Protein AF-A0A960SAZ7-F1 (afdb_monomer)

Structure (mmCIF, N/CA/C/O backbone):
data_AF-A0A960SAZ7-F1
#
_entry.id   AF-A0A960SAZ7-F1
#
loop_
_atom_site.group_PDB
_atom_site.id
_atom_site.type_symbol
_atom_site.label_atom_id
_atom_site.label_alt_id
_atom_site.label_comp_id
_atom_site.label_asym_id
_atom_site.label_entity_id
_atom_site.label_seq_id
_atom_site.pdbx_PDB_ins_code
_atom_site.Cartn_x
_atom_site.Cartn_y
_atom_site.Cartn_z
_atom_site.occupancy
_atom_site.B_iso_or_equiv
_atom_site.auth_seq_id
_atom_site.auth_comp_id
_atom_site.auth_asym_id
_atom_site.auth_atom_id
_atom_site.pdbx_PDB_model_num
ATOM 1 N N . MET A 1 1 ? -7.557 11.588 12.494 1.00 82.25 1 MET A N 1
ATOM 2 C CA . MET A 1 1 ? -8.452 10.494 12.064 1.00 82.25 1 MET A CA 1
ATOM 3 C C . MET A 1 1 ? -9.903 10.698 12.471 1.00 82.25 1 MET A C 1
ATOM 5 O O . MET A 1 1 ? -10.762 10.558 11.618 1.00 82.25 1 MET A O 1
ATOM 9 N N . GLU A 1 2 ? -10.190 11.034 13.734 1.00 82.12 2 GLU A N 1
ATOM 10 C CA . GLU A 1 2 ? -11.571 11.151 14.251 1.00 82.12 2 GLU A CA 1
ATOM 11 C C . GLU A 1 2 ? -12.471 12.040 13.394 1.00 82.12 2 GLU A C 1
ATOM 13 O O . GLU A 1 2 ? -13.476 11.556 12.896 1.00 82.12 2 GLU A O 1
ATOM 18 N N . ARG A 1 3 ? -12.041 13.273 13.092 1.00 81.31 3 ARG A N 1
ATOM 19 C CA . ARG A 1 3 ? -12.783 14.167 12.184 1.00 81.31 3 ARG A CA 1
ATOM 20 C C . ARG A 1 3 ? -13.065 13.537 10.819 1.00 81.31 3 ARG A C 1
ATOM 22 O O . ARG A 1 3 ? -14.176 13.615 10.330 1.00 81.31 3 ARG A O 1
ATOM 29 N N . PHE A 1 4 ? -12.091 12.844 10.223 1.00 80.50 4 PHE A N 1
ATOM 30 C CA . PHE A 1 4 ? -12.305 12.159 8.943 1.00 80.50 4 PHE A CA 1
ATOM 31 C C . PHE A 1 4 ? -13.361 11.049 9.048 1.00 80.50 4 PHE A C 1
ATOM 33 O O . PHE A 1 4 ? -14.178 10.889 8.143 1.00 80.50 4 PHE A O 1
ATOM 40 N N . ILE A 1 5 ? -13.344 10.286 10.143 1.00 80.25 5 ILE A N 1
ATOM 41 C CA . ILE A 1 5 ? -14.343 9.249 10.398 1.00 80.25 5 ILE A CA 1
ATOM 42 C C . ILE A 1 5 ? -15.714 9.912 10.574 1.00 80.25 5 ILE A C 1
ATOM 44 O O . ILE A 1 5 ? -16.657 9.520 9.893 1.00 80.25 5 ILE A O 1
ATOM 48 N N . ASP A 1 6 ? -15.824 10.933 11.416 1.00 78.38 6 ASP A N 1
ATOM 49 C CA . ASP A 1 6 ? -17.109 11.510 11.812 1.00 78.38 6 ASP A CA 1
ATOM 50 C C . ASP A 1 6 ? -17.736 12.427 10.739 1.00 78.38 6 ASP A C 1
ATOM 52 O O . ASP A 1 6 ? -18.953 12.392 10.555 1.00 78.38 6 ASP A O 1
ATOM 56 N N . ASP A 1 7 ? -16.938 13.165 9.959 1.00 73.50 7 ASP A N 1
ATOM 57 C CA . ASP A 1 7 ? -17.428 14.164 8.992 1.00 73.50 7 ASP A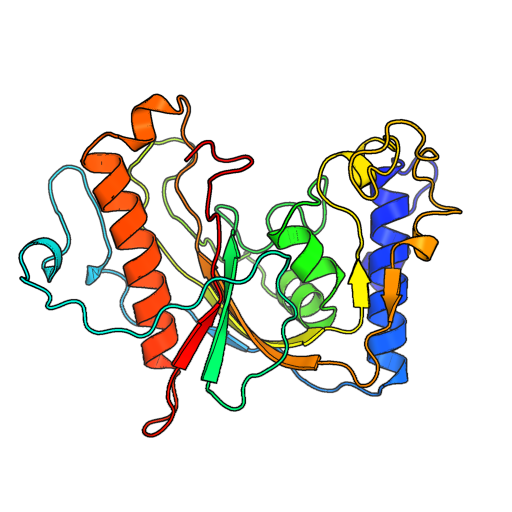 CA 1
ATOM 58 C C . ASP A 1 7 ? -17.929 13.551 7.669 1.00 73.50 7 ASP A C 1
ATOM 60 O O . ASP A 1 7 ? -18.700 14.175 6.938 1.00 73.50 7 ASP A O 1
ATOM 64 N N . LYS A 1 8 ? -17.506 12.328 7.318 1.00 65.56 8 LYS A N 1
ATOM 65 C CA . LYS A 1 8 ? -17.761 11.746 5.983 1.00 65.56 8 LYS A CA 1
ATOM 66 C C . LYS A 1 8 ? -19.150 11.120 5.793 1.00 65.56 8 LYS A C 1
ATOM 68 O O . LYS A 1 8 ? -19.486 10.765 4.666 1.00 65.56 8 LYS A O 1
ATOM 73 N N . LEU A 1 9 ? -19.983 10.988 6.829 1.00 66.44 9 LEU A N 1
ATOM 74 C CA . LEU A 1 9 ? -21.322 10.388 6.696 1.00 66.44 9 LEU A CA 1
ATOM 75 C C . LEU A 1 9 ? -22.449 11.428 6.752 1.00 66.44 9 LEU A C 1
ATOM 77 O O . LEU A 1 9 ? -23.153 11.560 7.752 1.00 66.44 9 LEU A O 1
ATOM 81 N N . GLY A 1 10 ? -22.663 12.129 5.639 1.00 67.00 10 GLY A N 1
ATOM 82 C CA . GLY A 1 10 ? -23.845 12.972 5.436 1.00 67.00 10 GLY A CA 1
ATOM 83 C C . GLY A 1 10 ? -25.108 12.182 5.057 1.00 67.00 10 GLY A C 1
ATOM 84 O O . GLY A 1 10 ? -25.055 11.006 4.679 1.00 67.00 10 GLY A O 1
ATOM 85 N N . LYS A 1 11 ? -26.273 12.851 5.094 1.00 70.38 11 LYS A N 1
ATOM 86 C CA . LYS A 1 11 ? -27.499 12.342 4.450 1.00 70.38 11 LYS A CA 1
ATOM 87 C C . LYS A 1 11 ? -27.204 12.135 2.956 1.00 70.38 11 LYS A C 1
ATOM 89 O O . LYS A 1 11 ? -26.899 13.099 2.265 1.00 70.38 11 LYS A O 1
ATOM 94 N N . GLY A 1 12 ? -27.289 10.893 2.477 1.00 79.50 12 GLY A N 1
ATOM 95 C CA . GLY A 1 12 ? -27.006 10.540 1.079 1.00 79.50 12 GLY A CA 1
ATOM 96 C C . GLY A 1 12 ? -25.628 9.923 0.812 1.00 79.50 12 GLY A C 1
ATOM 97 O O . GLY A 1 12 ? -25.311 9.691 -0.3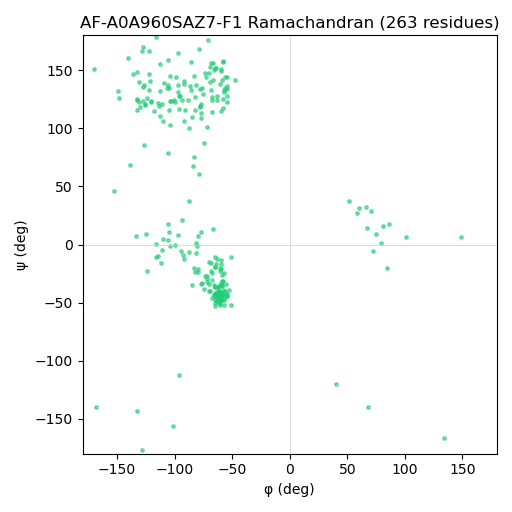52 1.00 79.50 12 GLY A O 1
ATOM 98 N N . ALA A 1 13 ? -24.832 9.622 1.848 1.00 84.12 13 ALA A N 1
ATOM 99 C CA . ALA A 1 13 ? -23.569 8.898 1.675 1.00 84.12 13 ALA A CA 1
ATOM 100 C C . ALA A 1 13 ? -23.789 7.575 0.921 1.00 84.12 13 ALA A C 1
ATOM 102 O O . ALA A 1 13 ? -24.702 6.806 1.254 1.00 84.12 13 ALA A O 1
ATOM 103 N N . LYS A 1 14 ? -22.943 7.297 -0.075 1.00 87.38 14 LYS A N 1
ATOM 104 C CA . LYS A 1 14 ? -22.998 6.067 -0.873 1.00 87.38 14 LYS A CA 1
ATOM 105 C C . LYS A 1 14 ? -22.715 4.858 0.026 1.00 87.38 14 LYS A C 1
ATOM 107 O O . LYS A 1 14 ? -21.985 4.952 1.010 1.00 87.38 14 LYS A O 1
ATOM 112 N N . LEU A 1 15 ? -23.250 3.688 -0.328 1.00 84.69 15 LEU A N 1
ATOM 113 C CA . LEU A 1 15 ? -23.089 2.463 0.472 1.00 84.69 15 LEU A CA 1
ATOM 114 C C . LEU A 1 15 ? -21.618 2.135 0.791 1.00 84.69 15 LEU A C 1
ATOM 116 O O . LEU A 1 15 ? -21.293 1.735 1.907 1.00 84.69 15 LEU A O 1
ATOM 120 N N . TRP A 1 16 ? -20.711 2.339 -0.164 1.00 83.94 16 TRP A N 1
ATOM 121 C CA . TRP A 1 16 ? -19.289 2.084 0.049 1.00 83.94 16 TRP A CA 1
ATOM 122 C C . TRP A 1 16 ? -18.649 3.019 1.080 1.00 83.94 16 TRP A C 1
ATOM 124 O O . TRP A 1 16 ? -17.791 2.575 1.841 1.00 83.94 16 TRP A O 1
ATOM 134 N N . GLU A 1 17 ? -19.081 4.283 1.149 1.00 87.38 17 GLU A N 1
ATOM 135 C CA . GLU A 1 17 ? -18.611 5.252 2.150 1.00 87.38 17 GLU A CA 1
ATOM 136 C C . GLU A 1 17 ? -19.026 4.784 3.538 1.00 87.38 17 GLU A C 1
ATOM 138 O O . GLU A 1 17 ? -18.217 4.753 4.465 1.00 87.38 17 GLU A O 1
ATOM 143 N N . GLN A 1 18 ? -20.277 4.334 3.654 1.00 89.19 18 GLN A N 1
ATOM 144 C CA . GLN A 1 18 ? -20.828 3.785 4.887 1.00 89.19 18 GLN A CA 1
ATOM 145 C C . GLN A 1 18 ? -20.062 2.537 5.337 1.00 89.19 18 GLN A C 1
ATOM 147 O O . GLN A 1 18 ? -19.676 2.442 6.502 1.00 89.19 18 GLN A O 1
ATOM 152 N N . ASN A 1 19 ? -19.790 1.608 4.418 1.00 89.50 19 ASN A N 1
ATOM 153 C CA . ASN A 1 19 ? -19.043 0.388 4.712 1.00 89.50 19 ASN A CA 1
ATOM 154 C C . ASN A 1 19 ? -17.602 0.694 5.143 1.00 89.50 19 ASN A C 1
ATOM 156 O O . ASN A 1 19 ? -17.158 0.211 6.186 1.00 89.50 19 ASN A O 1
ATOM 160 N N . LYS A 1 20 ? -16.879 1.540 4.396 1.00 90.00 20 LYS A N 1
ATOM 161 C CA . LYS A 1 20 ? -15.510 1.946 4.752 1.00 90.00 20 LYS A CA 1
ATOM 162 C C . LYS A 1 20 ? -15.472 2.664 6.094 1.00 90.00 20 LYS A C 1
ATOM 164 O O . LYS A 1 20 ? -14.588 2.375 6.895 1.00 90.00 20 LYS A O 1
ATOM 169 N N . HIS A 1 21 ? -16.443 3.532 6.375 1.00 91.06 21 HIS A N 1
ATOM 170 C CA . HIS A 1 21 ? -16.551 4.192 7.672 1.00 91.06 21 HIS A CA 1
ATOM 171 C C . HIS A 1 21 ? -16.651 3.178 8.819 1.00 91.06 21 HIS A C 1
ATOM 173 O O . HIS A 1 21 ? -15.930 3.315 9.804 1.00 91.06 21 HIS A O 1
ATOM 179 N N . VAL A 1 22 ? -17.487 2.137 8.699 1.00 92.19 22 VAL A N 1
ATOM 180 C CA . VAL A 1 22 ? -17.595 1.090 9.734 1.00 92.19 22 VAL A CA 1
ATOM 181 C C . VAL A 1 22 ? -16.246 0.400 9.966 1.00 92.19 22 VAL A C 1
ATOM 183 O O . VAL A 1 22 ? -15.847 0.207 11.116 1.00 92.19 22 VAL A O 1
ATOM 186 N N . ILE A 1 23 ? -15.520 0.080 8.891 1.00 93.88 23 ILE A N 1
ATOM 187 C CA . ILE A 1 23 ? -14.208 -0.581 8.957 1.00 93.88 23 ILE A CA 1
ATOM 188 C C . ILE A 1 23 ? -13.174 0.331 9.634 1.00 93.88 23 ILE A C 1
ATOM 190 O O . ILE A 1 23 ? -12.574 -0.069 10.633 1.00 93.88 23 ILE A O 1
ATOM 194 N N . PHE A 1 24 ? -13.018 1.572 9.157 1.00 94.56 24 PHE A N 1
ATOM 195 C CA . PHE A 1 24 ? -12.094 2.554 9.739 1.00 94.56 24 PHE A CA 1
ATOM 196 C C . PHE A 1 24 ? -12.408 2.834 11.209 1.00 94.56 24 PHE A C 1
ATOM 198 O O . PHE A 1 24 ? -11.501 2.864 12.040 1.00 94.56 24 PHE A O 1
ATOM 205 N N . LYS A 1 25 ? -13.690 2.998 11.554 1.00 94.81 25 LYS A N 1
ATOM 206 C CA . LYS A 1 25 ? -14.129 3.250 12.929 1.00 94.81 25 LYS A CA 1
ATOM 207 C C . LYS A 1 25 ? -13.787 2.086 13.851 1.00 94.81 25 LYS A C 1
ATOM 209 O O . LYS A 1 25 ? -13.268 2.317 14.941 1.00 94.81 25 LYS A O 1
ATOM 214 N N . LYS A 1 26 ? -14.020 0.841 13.418 1.00 95.75 26 LYS A N 1
ATOM 215 C CA . LYS A 1 26 ? -13.651 -0.347 14.202 1.00 95.75 26 LYS A CA 1
ATOM 216 C C . LYS A 1 26 ? -12.135 -0.438 14.394 1.00 95.75 26 LYS A C 1
ATOM 218 O O . LYS A 1 26 ? -11.686 -0.578 15.530 1.00 95.75 26 LYS A O 1
ATOM 223 N N . ALA A 1 27 ? -11.356 -0.277 13.322 1.00 96.38 27 ALA A N 1
ATOM 224 C CA . ALA A 1 27 ? -9.894 -0.294 13.380 1.00 96.38 27 ALA A CA 1
ATOM 225 C C . ALA A 1 27 ? -9.340 0.768 14.343 1.00 96.38 27 ALA A C 1
ATOM 227 O O . ALA A 1 27 ? -8.496 0.467 15.191 1.00 96.38 27 ALA A O 1
ATOM 228 N N . TYR A 1 28 ? -9.839 2.003 14.235 1.00 95.94 28 TYR A N 1
ATOM 229 C CA . TYR A 1 28 ? -9.396 3.138 15.039 1.00 95.94 28 TYR A CA 1
ATOM 230 C C . TYR A 1 28 ? -9.793 3.013 16.515 1.00 95.94 28 TYR A C 1
ATOM 232 O O . TYR A 1 28 ? -8.990 3.296 17.402 1.00 95.94 28 TYR A O 1
ATOM 240 N N . ASN A 1 29 ? -11.004 2.529 16.804 1.00 95.69 29 ASN A N 1
ATOM 241 C CA . ASN A 1 29 ? -11.426 2.272 18.181 1.00 95.69 29 ASN A CA 1
ATOM 242 C C . ASN A 1 29 ? -10.531 1.232 18.863 1.00 95.69 29 ASN A C 1
ATOM 244 O O . ASN A 1 29 ? -10.162 1.425 20.019 1.00 95.69 29 ASN A O 1
ATOM 248 N N . LEU A 1 30 ? -10.136 0.173 18.149 1.00 96.44 30 LEU A N 1
ATOM 249 C CA . LEU A 1 30 ? -9.190 -0.817 18.667 1.00 96.44 30 LEU A CA 1
ATOM 250 C C . LEU A 1 30 ? -7.802 -0.216 18.882 1.00 96.44 30 LEU A C 1
ATOM 252 O O . LEU A 1 30 ? -7.213 -0.415 19.940 1.00 96.44 30 LEU A O 1
ATOM 256 N N . TYR A 1 31 ? -7.315 0.593 17.941 1.00 95.69 31 TYR A N 1
ATOM 257 C CA . TYR A 1 31 ? -6.045 1.308 18.092 1.00 95.69 31 TYR A CA 1
ATOM 258 C C . TYR A 1 31 ? -6.006 2.144 19.383 1.00 95.69 31 TYR A C 1
ATOM 260 O O . TYR A 1 31 ? -5.044 2.064 20.149 1.00 95.69 31 TYR A O 1
ATOM 268 N N . LYS A 1 32 ? -7.092 2.874 19.680 1.00 95.25 32 LYS A N 1
ATOM 269 C CA . LYS A 1 32 ? -7.242 3.628 20.936 1.00 95.25 32 LYS A CA 1
ATOM 270 C C . LYS A 1 32 ? -7.366 2.721 22.161 1.00 95.25 32 LYS A C 1
ATOM 272 O O . LYS A 1 32 ? -6.688 2.966 23.154 1.00 95.25 32 LYS A O 1
ATOM 277 N N . LYS A 1 33 ? -8.198 1.673 22.094 1.00 96.12 33 LYS A N 1
ATOM 278 C CA . LYS A 1 33 ? -8.411 0.702 23.186 1.00 96.12 33 LYS A CA 1
ATOM 279 C C . LYS A 1 33 ? -7.096 0.062 23.636 1.00 96.12 33 LYS A C 1
ATOM 281 O O . LYS A 1 33 ? -6.871 -0.071 24.832 1.00 96.12 33 LYS A O 1
ATOM 286 N N . HIS A 1 34 ? -6.227 -0.297 22.693 1.00 95.31 34 HIS A N 1
ATOM 287 C CA . HIS A 1 34 ? -4.921 -0.895 22.980 1.00 95.31 34 HIS A CA 1
ATOM 288 C C . HIS A 1 34 ? -3.840 0.131 23.357 1.00 95.31 34 HIS A C 1
ATOM 290 O O . HIS A 1 34 ? -2.697 -0.252 23.595 1.00 95.31 34 HIS A O 1
ATOM 296 N N . GLY A 1 35 ? -4.167 1.428 23.415 1.00 93.94 35 GLY A N 1
ATOM 297 C CA . GLY A 1 35 ? -3.216 2.476 23.781 1.00 93.94 35 GLY A CA 1
ATOM 298 C C . GLY A 1 35 ? -2.016 2.553 22.837 1.00 93.94 35 GLY A C 1
ATOM 299 O O . GLY A 1 35 ? -0.915 2.873 23.283 1.00 93.94 35 GLY A O 1
ATOM 300 N N . CYS A 1 36 ? -2.200 2.227 21.553 1.00 91.56 36 CYS A N 1
ATOM 301 C CA . CYS A 1 36 ? -1.123 2.244 20.572 1.00 91.56 36 CYS A CA 1
ATOM 302 C C . CYS A 1 36 ? -0.573 3.672 20.403 1.00 91.56 36 CYS A C 1
ATOM 304 O O . CYS A 1 36 ? -1.322 4.617 20.158 1.00 91.56 36 CYS A O 1
ATOM 306 N N . LYS A 1 37 ? 0.751 3.831 20.535 1.00 87.88 37 LYS A N 1
ATOM 307 C CA . LYS A 1 37 ? 1.450 5.132 20.439 1.00 87.88 37 LYS A CA 1
ATOM 308 C C . LYS A 1 37 ? 2.431 5.218 19.268 1.00 87.88 37 LYS A C 1
ATOM 310 O O . LYS A 1 37 ? 3.104 6.236 19.119 1.00 87.88 37 LYS A O 1
ATOM 315 N N . ALA A 1 38 ? 2.546 4.154 18.472 1.00 90.25 38 ALA A N 1
ATOM 316 C CA . ALA A 1 38 ? 3.500 4.091 17.374 1.00 90.25 38 ALA A CA 1
ATOM 317 C C . ALA A 1 38 ? 3.174 5.158 16.322 1.00 90.25 38 ALA A C 1
ATOM 319 O O . ALA A 1 38 ? 2.060 5.216 15.795 1.00 90.25 38 ALA A O 1
ATOM 320 N N . LYS A 1 39 ? 4.159 6.001 16.015 1.00 94.06 39 LYS A N 1
ATOM 321 C CA . LYS A 1 39 ? 4.070 6.960 14.916 1.00 94.06 39 LYS A CA 1
ATOM 322 C C . LYS A 1 39 ? 4.634 6.317 13.664 1.00 94.06 39 LYS A C 1
ATOM 324 O O . LYS A 1 39 ? 5.669 5.662 13.736 1.00 94.06 39 LYS A O 1
ATOM 329 N N . VAL A 1 40 ? 3.961 6.543 12.542 1.00 97.31 40 VAL A N 1
ATOM 330 C CA . VAL A 1 40 ? 4.523 6.189 11.245 1.00 97.31 40 VAL A CA 1
ATOM 331 C C . VAL A 1 40 ? 5.577 7.221 10.866 1.00 97.31 40 VAL A C 1
ATOM 333 O O . VAL A 1 40 ? 5.349 8.424 11.013 1.00 97.31 40 VAL A O 1
ATOM 336 N N . VAL A 1 41 ? 6.723 6.743 10.392 1.00 97.44 41 VAL A N 1
ATOM 337 C CA . VAL A 1 41 ? 7.762 7.572 9.777 1.00 97.44 41 VAL A CA 1
ATOM 338 C C . VAL A 1 41 ? 7.841 7.207 8.303 1.00 97.44 41 VAL A C 1
ATOM 340 O O . VAL A 1 41 ? 7.825 6.033 7.945 1.00 97.44 41 VAL A O 1
ATOM 343 N N . GLY A 1 42 ? 7.842 8.225 7.448 1.00 97.56 42 GLY A N 1
ATOM 344 C CA . GLY A 1 42 ? 7.864 8.063 6.003 1.00 97.56 42 GLY A CA 1
ATOM 345 C C . GLY A 1 42 ? 9.227 8.392 5.411 1.00 97.56 42 GLY A C 1
ATOM 346 O O . GLY A 1 42 ? 9.825 9.406 5.772 1.00 97.56 42 GLY A O 1
ATOM 347 N N . HIS A 1 43 ? 9.680 7.575 4.465 1.00 97.69 43 HIS A N 1
ATOM 348 C CA . HIS A 1 43 ? 10.978 7.700 3.812 1.00 97.69 43 HIS A CA 1
ATOM 349 C C . HIS A 1 43 ? 10.851 7.587 2.294 1.00 97.69 43 HIS A C 1
ATOM 351 O O . HIS A 1 43 ? 9.993 6.877 1.769 1.00 97.69 43 HIS A O 1
ATOM 357 N N . GLN A 1 44 ? 11.737 8.286 1.592 1.00 96.19 44 GLN A N 1
ATOM 358 C CA . GLN A 1 44 ? 11.919 8.223 0.144 1.00 96.19 44 GLN A CA 1
ATOM 359 C C . GLN A 1 44 ? 13.396 7.983 -0.152 1.00 96.19 44 GLN A C 1
ATOM 361 O O . GLN A 1 44 ? 14.241 8.140 0.728 1.00 96.19 44 GLN A O 1
ATOM 366 N N . LEU A 1 45 ? 13.708 7.628 -1.398 1.00 93.00 45 LEU A N 1
ATOM 367 C CA . LEU A 1 45 ? 15.094 7.503 -1.839 1.00 93.00 45 LEU A CA 1
ATOM 368 C C . LEU A 1 45 ? 15.855 8.813 -1.613 1.00 93.00 45 LEU A C 1
ATOM 370 O O . LEU A 1 45 ? 15.397 9.883 -2.012 1.00 93.00 45 LEU A O 1
ATOM 374 N N . THR A 1 46 ? 17.046 8.703 -1.030 1.00 90.44 46 THR A N 1
ATOM 375 C CA . THR A 1 46 ? 17.980 9.827 -0.865 1.00 90.44 46 THR A CA 1
ATOM 376 C C . THR A 1 46 ? 18.485 10.369 -2.203 1.00 90.44 46 THR A C 1
ATOM 378 O O . THR A 1 46 ? 18.617 11.580 -2.364 1.00 90.44 46 THR A O 1
ATOM 381 N N . ASP A 1 47 ? 18.711 9.486 -3.179 1.00 90.06 47 ASP A N 1
ATOM 382 C CA . ASP A 1 47 ? 18.999 9.833 -4.570 1.00 90.06 47 ASP A CA 1
ATOM 383 C C . ASP A 1 47 ? 18.144 8.983 -5.516 1.00 90.06 47 ASP A C 1
ATOM 385 O O . ASP A 1 47 ? 18.269 7.758 -5.571 1.00 90.06 47 ASP A O 1
ATOM 389 N N . SER A 1 48 ? 17.259 9.638 -6.264 1.00 89.06 48 SER A N 1
ATOM 390 C CA . SER A 1 48 ? 16.379 8.995 -7.242 1.00 89.06 48 SER A CA 1
ATOM 391 C C . SER A 1 48 ? 16.973 8.949 -8.653 1.00 89.06 48 SER A C 1
ATOM 393 O O . SER A 1 48 ? 16.472 8.202 -9.495 1.00 89.06 48 SER A O 1
ATOM 395 N N . LYS A 1 49 ? 18.057 9.692 -8.928 1.00 89.62 49 LYS A N 1
ATOM 396 C CA . LYS A 1 49 ? 18.669 9.779 -10.265 1.00 89.62 49 LYS A CA 1
ATOM 397 C C . LYS A 1 49 ? 19.073 8.420 -10.848 1.00 89.62 49 LYS A C 1
ATOM 399 O O . LYS A 1 49 ? 18.820 8.221 -12.036 1.00 89.62 49 LYS A O 1
ATOM 404 N N . PRO A 1 50 ? 19.630 7.465 -10.073 1.00 91.19 50 PRO A N 1
ATOM 405 C CA . PRO A 1 50 ? 20.015 6.158 -10.606 1.00 91.19 50 PRO A CA 1
ATOM 406 C C . PRO A 1 50 ? 18.842 5.318 -11.120 1.00 91.19 50 PRO A C 1
ATOM 408 O O . PRO A 1 50 ? 19.063 4.358 -11.850 1.00 91.19 50 PRO A O 1
ATOM 411 N N . TYR A 1 51 ? 17.608 5.660 -10.743 1.00 90.50 51 TYR A N 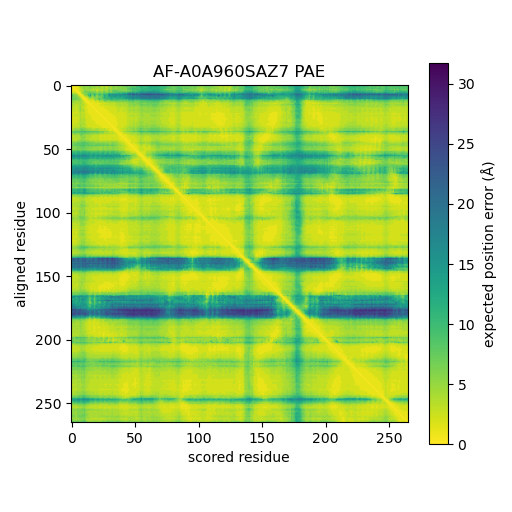1
ATOM 412 C CA . TYR A 1 51 ? 16.396 4.906 -11.074 1.00 90.50 51 TYR A CA 1
ATOM 413 C C . TYR A 1 51 ? 15.550 5.599 -12.147 1.00 90.50 51 TYR A C 1
ATOM 415 O O . TYR A 1 51 ? 14.460 5.129 -12.477 1.00 90.50 51 TYR A O 1
ATOM 423 N N . LEU A 1 52 ? 16.023 6.716 -12.705 1.00 86.44 52 LEU A N 1
ATOM 424 C CA . LEU A 1 52 ? 15.336 7.379 -13.805 1.00 86.44 52 LEU A CA 1
ATOM 425 C C . LEU A 1 52 ? 15.398 6.496 -15.053 1.00 86.44 52 LEU A C 1
ATOM 427 O O . LEU A 1 52 ? 16.474 6.115 -15.515 1.00 86.44 52 LEU A O 1
ATOM 431 N N . LEU A 1 53 ? 14.225 6.189 -15.599 1.00 81.88 53 LEU A N 1
ATOM 432 C CA . LEU A 1 53 ? 14.074 5.476 -16.861 1.00 81.88 53 LEU A CA 1
ATOM 433 C C . LEU A 1 53 ? 13.518 6.454 -17.892 1.00 81.88 53 LEU A C 1
ATOM 435 O O . LEU A 1 53 ? 12.445 7.025 -17.693 1.00 81.88 53 LEU A O 1
ATOM 439 N N . THR A 1 54 ? 14.254 6.661 -18.980 1.00 76.88 54 THR A N 1
ATOM 440 C CA . THR A 1 54 ? 13.836 7.519 -20.095 1.00 76.88 54 THR A CA 1
ATOM 441 C C . THR A 1 54 ? 13.933 6.750 -21.410 1.00 76.88 54 THR A C 1
ATOM 443 O O . THR A 1 54 ? 14.514 5.667 -21.470 1.00 76.88 54 THR A O 1
ATOM 446 N N . ALA A 1 55 ? 13.396 7.321 -22.492 1.00 71.44 55 ALA A N 1
ATOM 447 C CA . ALA A 1 55 ? 13.477 6.716 -23.823 1.00 71.44 55 ALA A CA 1
ATOM 448 C C . ALA A 1 55 ? 14.925 6.486 -24.303 1.00 71.44 55 ALA A C 1
ATOM 450 O O . ALA A 1 55 ? 15.170 5.607 -25.124 1.00 71.44 55 ALA A O 1
ATOM 451 N N . THR A 1 56 ? 15.886 7.269 -23.803 1.00 72.62 56 THR A N 1
ATOM 452 C CA . THR A 1 56 ? 17.289 7.241 -24.243 1.00 72.62 56 THR A CA 1
ATOM 453 C C . THR A 1 56 ? 18.258 6.760 -23.167 1.00 72.62 56 THR A C 1
ATOM 455 O O . THR A 1 56 ? 19.422 6.511 -23.471 1.00 72.62 56 THR A O 1
ATOM 458 N N . GLN A 1 57 ? 17.803 6.605 -21.921 1.00 75.00 57 GLN A N 1
ATOM 459 C CA . GLN A 1 57 ? 18.648 6.248 -20.789 1.00 75.00 57 GLN A CA 1
ATOM 460 C C . GLN A 1 57 ? 18.016 5.121 -19.972 1.00 75.00 57 GLN A C 1
ATOM 462 O O . GLN A 1 57 ? 16.894 5.228 -19.477 1.00 75.00 57 GLN A O 1
ATOM 467 N N . SER A 1 58 ? 18.776 4.039 -19.807 1.00 80.25 58 SER A N 1
ATOM 468 C CA . SER A 1 58 ? 18.492 2.986 -18.832 1.00 80.25 58 SER A CA 1
ATOM 469 C C . SER A 1 58 ? 19.447 3.120 -17.638 1.00 80.25 58 SER A C 1
ATOM 471 O O . SER A 1 58 ? 20.610 3.475 -17.843 1.00 80.25 58 SER A O 1
ATOM 473 N N . PRO A 1 59 ? 18.993 2.814 -16.412 1.00 84.44 59 PRO A N 1
ATOM 474 C CA . PRO A 1 59 ? 19.858 2.656 -15.250 1.00 84.44 59 PRO A CA 1
ATOM 475 C C . PRO A 1 59 ? 21.085 1.772 -15.507 1.00 84.44 59 PRO A C 1
ATOM 477 O O . PRO A 1 59 ? 20.990 0.750 -16.189 1.00 84.44 59 PRO A O 1
ATOM 480 N N . ALA A 1 60 ? 22.232 2.150 -14.933 1.00 86.44 60 ALA A N 1
ATOM 481 C CA . ALA A 1 60 ? 23.509 1.467 -15.165 1.00 86.44 60 ALA A CA 1
ATOM 482 C C . ALA A 1 60 ? 23.469 -0.021 -14.777 1.00 86.44 60 ALA A C 1
ATOM 484 O O . ALA A 1 60 ? 24.012 -0.859 -15.497 1.00 86.44 60 ALA A O 1
ATOM 485 N N . TYR A 1 61 ? 22.738 -0.356 -13.710 1.00 85.69 61 TYR A N 1
ATOM 486 C CA . TYR A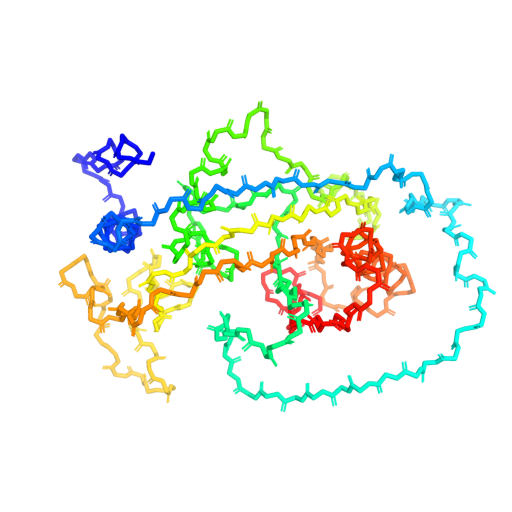 1 61 ? 22.615 -1.725 -13.208 1.00 85.69 61 TYR A CA 1
ATOM 487 C C . TYR A 1 61 ? 21.900 -2.683 -14.178 1.00 85.69 61 TYR A C 1
ATOM 489 O O . TYR A 1 61 ? 21.952 -3.893 -13.992 1.00 85.69 61 TYR A O 1
ATOM 497 N N . PHE A 1 62 ? 21.263 -2.194 -15.252 1.00 87.25 62 PHE A N 1
ATOM 498 C CA . PHE A 1 62 ? 20.751 -3.073 -16.312 1.00 87.25 62 PHE A CA 1
ATOM 499 C C . PHE A 1 62 ? 21.856 -3.762 -17.122 1.00 87.25 62 PHE A C 1
ATOM 501 O O . PHE A 1 62 ? 21.560 -4.706 -17.851 1.00 87.25 62 PHE A O 1
ATOM 508 N N . GLN A 1 63 ? 23.100 -3.286 -17.030 1.00 87.00 63 GLN A N 1
ATOM 509 C CA . GLN A 1 63 ? 24.265 -3.906 -17.668 1.00 87.00 63 GLN A CA 1
ATOM 510 C C . GLN A 1 63 ? 25.008 -4.866 -16.728 1.00 87.00 63 GLN A C 1
ATOM 512 O O . GLN A 1 63 ? 25.960 -5.523 -17.145 1.00 87.00 63 GLN A O 1
ATOM 517 N N . GLU A 1 64 ? 24.604 -4.940 -15.459 1.00 86.81 64 GLU A N 1
ATOM 518 C CA . GLU A 1 64 ? 25.259 -5.785 -14.468 1.00 86.81 64 GLU A CA 1
ATOM 519 C C . GLU A 1 64 ? 24.776 -7.233 -14.581 1.00 86.81 64 GLU A C 1
ATOM 521 O O . GLU A 1 64 ? 23.582 -7.516 -14.701 1.00 86.81 64 GLU A O 1
ATOM 526 N N . VAL A 1 65 ? 25.716 -8.174 -14.497 1.00 80.75 65 VAL A N 1
ATOM 527 C CA . VAL A 1 65 ? 25.392 -9.593 -14.345 1.00 80.75 65 VAL A CA 1
ATOM 528 C C . VAL A 1 65 ? 25.194 -9.868 -12.862 1.00 80.75 65 VAL A C 1
ATOM 530 O O . VAL A 1 65 ? 26.147 -9.853 -12.084 1.00 80.75 65 VAL A O 1
ATOM 533 N N . VAL A 1 66 ? 23.949 -10.128 -12.468 1.00 78.00 66 VAL A N 1
ATOM 534 C CA . VAL A 1 66 ? 23.602 -10.428 -11.077 1.00 78.00 66 VAL A CA 1
ATOM 535 C C . VAL A 1 66 ? 23.457 -11.934 -10.896 1.00 78.00 66 VAL A C 1
ATOM 537 O O . VAL A 1 66 ? 22.618 -12.572 -11.532 1.00 78.00 66 VAL A O 1
ATOM 540 N N . ASN A 1 67 ? 24.238 -12.501 -9.979 1.00 77.69 67 ASN A N 1
ATOM 541 C CA . ASN A 1 67 ? 24.004 -13.857 -9.496 1.00 77.69 67 ASN A CA 1
ATOM 542 C C . ASN A 1 67 ? 22.840 -13.829 -8.506 1.00 77.69 67 ASN A C 1
ATOM 544 O O . ASN A 1 67 ? 22.973 -13.320 -7.393 1.00 77.69 67 ASN A O 1
ATOM 548 N N . LEU A 1 68 ? 21.695 -14.370 -8.915 1.00 75.31 68 LEU A N 1
ATOM 549 C CA . LEU A 1 68 ? 20.530 -14.481 -8.047 1.00 75.31 68 LEU A CA 1
ATOM 550 C C . LEU A 1 68 ? 20.787 -15.563 -6.993 1.00 75.31 68 LEU A C 1
ATOM 552 O O . LEU A 1 68 ? 20.667 -16.756 -7.262 1.00 75.31 68 LEU A O 1
ATOM 556 N N . SER A 1 69 ? 21.142 -15.140 -5.784 1.00 73.50 69 SER A N 1
ATOM 557 C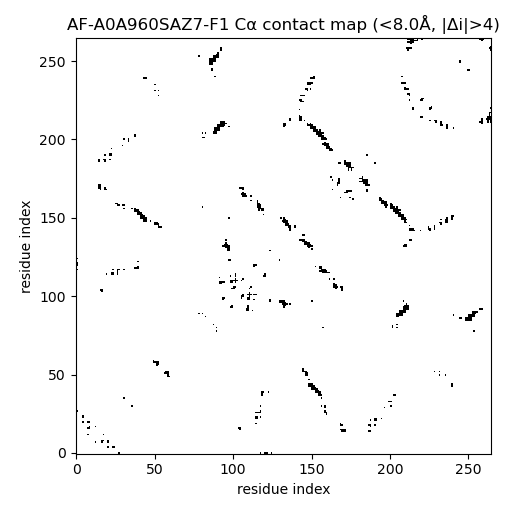 CA . SER A 1 69 ? 21.130 -15.980 -4.591 1.00 73.50 69 SER A CA 1
ATOM 558 C C . SER A 1 69 ? 20.081 -15.432 -3.625 1.00 73.50 69 SER A C 1
ATOM 560 O O . SER A 1 69 ? 20.089 -14.263 -3.248 1.00 73.50 69 SER A O 1
ATOM 562 N N . GLY A 1 70 ? 19.107 -16.265 -3.269 1.00 74.50 70 GLY A N 1
ATOM 563 C CA . GLY A 1 70 ? 17.987 -15.853 -2.435 1.00 74.50 70 GLY A CA 1
ATOM 564 C C . GLY A 1 70 ? 17.168 -17.048 -1.980 1.00 74.50 70 GLY A C 1
ATOM 565 O O . GLY A 1 70 ? 17.114 -18.075 -2.656 1.00 74.50 70 GLY A O 1
ATOM 566 N N . ARG A 1 71 ? 16.547 -16.920 -0.808 1.00 83.38 71 ARG A N 1
ATOM 567 C CA . ARG A 1 71 ? 15.515 -17.850 -0.351 1.00 83.38 71 ARG A CA 1
ATOM 568 C C . ARG A 1 71 ? 14.170 -17.255 -0.730 1.00 83.38 71 ARG A C 1
ATOM 570 O O . ARG A 1 71 ? 13.897 -16.107 -0.397 1.00 83.38 71 ARG A O 1
ATOM 577 N N . TYR A 1 72 ? 13.354 -18.043 -1.410 1.00 84.31 72 TYR A N 1
ATOM 578 C CA . TYR A 1 72 ? 12.004 -17.664 -1.793 1.00 84.31 72 TYR A CA 1
ATOM 579 C C . TYR A 1 72 ? 11.055 -18.690 -1.199 1.00 84.31 72 TYR A C 1
ATOM 581 O O . TYR A 1 72 ? 11.301 -19.891 -1.308 1.00 84.31 72 TYR A O 1
ATOM 589 N N . ASP A 1 73 ? 9.993 -18.208 -0.571 1.00 86.81 73 ASP A N 1
ATOM 590 C CA . ASP A 1 73 ? 8.906 -19.042 -0.084 1.00 86.81 73 ASP A CA 1
ATOM 591 C C . ASP A 1 73 ? 7.600 -18.566 -0.720 1.00 86.81 73 ASP A C 1
ATOM 593 O O . ASP A 1 73 ? 7.416 -17.377 -0.999 1.00 86.81 73 ASP A O 1
ATOM 597 N N . PHE A 1 74 ? 6.698 -19.505 -0.976 1.00 88.06 74 PHE A N 1
ATOM 598 C CA . PHE A 1 74 ? 5.376 -19.223 -1.498 1.00 88.06 74 PHE A CA 1
ATOM 599 C C . PHE A 1 74 ? 4.332 -19.734 -0.520 1.00 88.06 74 PHE A C 1
ATOM 601 O O . PHE A 1 74 ? 4.224 -20.928 -0.245 1.00 88.06 74 PHE A O 1
ATOM 608 N N . LYS A 1 75 ? 3.480 -18.814 -0.075 1.00 88.06 75 LYS A N 1
ATOM 609 C CA . LYS A 1 75 ? 2.319 -19.135 0.739 1.00 88.06 75 LYS A CA 1
ATOM 610 C C . LYS A 1 75 ? 1.060 -18.613 0.074 1.00 88.06 75 LYS A C 1
ATOM 612 O O . LYS A 1 75 ? 0.940 -17.424 -0.216 1.00 88.06 75 LYS A O 1
ATOM 617 N N . GLN A 1 76 ? 0.092 -19.500 -0.128 1.00 87.25 76 GLN A N 1
ATOM 618 C CA . GLN A 1 76 ? -1.232 -19.097 -0.576 1.00 87.25 76 GLN A CA 1
ATOM 619 C C . GLN A 1 76 ? -1.941 -18.300 0.529 1.00 87.25 76 GLN A C 1
ATOM 621 O O . GLN A 1 76 ? -1.978 -18.721 1.685 1.00 87.25 76 GLN A O 1
ATOM 626 N N . GLY A 1 77 ? -2.532 -17.164 0.160 1.00 85.56 77 GLY A N 1
ATOM 627 C CA . GLY A 1 77 ? -3.328 -16.330 1.057 1.00 85.56 77 GLY A CA 1
ATOM 628 C C . GLY A 1 77 ? -2.992 -14.847 0.944 1.00 85.56 77 GLY A C 1
ATOM 629 O O . GLY A 1 77 ? -2.337 -14.410 0.000 1.00 85.56 77 GLY A O 1
ATOM 630 N N . TYR A 1 78 ? -3.476 -14.078 1.916 1.00 86.00 78 TYR A N 1
ATOM 631 C CA . TYR A 1 78 ? -3.198 -12.649 2.054 1.00 86.00 78 TYR A CA 1
ATOM 632 C C . TYR A 1 78 ? -2.058 -12.403 3.043 1.00 86.00 78 TYR A C 1
ATOM 634 O O . TYR A 1 78 ? -1.731 -13.266 3.862 1.00 86.00 78 TYR A O 1
ATOM 642 N N . TYR A 1 79 ? -1.500 -11.191 3.025 1.00 87.62 79 TYR A N 1
ATOM 643 C CA . TYR A 1 79 ? -0.523 -10.780 4.026 1.00 87.62 79 TYR A CA 1
ATOM 644 C C . TYR A 1 79 ? -1.100 -10.885 5.439 1.00 87.62 79 TYR A C 1
ATOM 646 O O . TYR A 1 79 ? -2.135 -10.304 5.793 1.00 87.62 79 TYR A O 1
ATOM 654 N N . THR A 1 80 ? -0.381 -11.616 6.281 1.00 84.62 80 THR A N 1
ATOM 655 C CA . THR A 1 80 ? -0.681 -11.712 7.708 1.00 84.62 80 THR A CA 1
ATOM 656 C C . THR A 1 80 ? -0.167 -10.485 8.460 1.00 84.62 80 THR A C 1
ATOM 658 O O . THR A 1 80 ? -0.726 -10.154 9.506 1.00 84.62 80 THR A O 1
ATOM 661 N N . TYR A 1 81 ? 0.840 -9.789 7.910 1.00 90.44 81 TYR A N 1
ATOM 662 C CA . TYR A 1 81 ? 1.583 -8.702 8.557 1.00 90.44 81 TYR A CA 1
ATOM 663 C C . TYR A 1 81 ? 2.116 -9.103 9.938 1.00 90.44 81 TYR A C 1
ATOM 665 O O . TYR A 1 81 ? 2.048 -8.327 10.889 1.00 90.44 81 TYR A O 1
ATOM 673 N N . ARG A 1 82 ? 2.552 -10.359 10.073 1.00 86.00 82 ARG A N 1
ATOM 674 C CA . ARG A 1 82 ? 3.155 -10.891 11.297 1.00 86.00 82 ARG A CA 1
ATOM 675 C C . ARG A 1 82 ? 4.656 -10.970 11.083 1.00 86.00 82 ARG A C 1
ATOM 677 O O . ARG A 1 82 ? 5.083 -11.626 10.140 1.00 86.00 82 ARG A O 1
ATOM 684 N N . GLY A 1 83 ? 5.426 -10.316 11.947 1.00 79.06 83 GLY A N 1
ATOM 685 C CA . GLY A 1 83 ? 6.882 -10.389 11.882 1.00 79.06 83 GLY A CA 1
ATOM 686 C C . GLY A 1 83 ? 7.371 -11.836 11.961 1.00 79.06 83 GLY A C 1
ATOM 687 O O . GLY A 1 83 ? 6.792 -12.658 12.675 1.00 79.06 83 GLY A O 1
ATOM 688 N N . THR A 1 84 ? 8.433 -12.146 11.229 1.00 79.25 84 THR A N 1
ATOM 689 C CA . THR A 1 84 ? 9.109 -13.448 11.249 1.00 79.25 84 THR A CA 1
ATOM 690 C C . THR A 1 84 ? 10.333 -13.439 12.166 1.00 79.25 84 THR A C 1
ATOM 692 O O . THR A 1 84 ? 11.104 -14.394 12.165 1.00 79.25 84 THR A O 1
ATOM 695 N N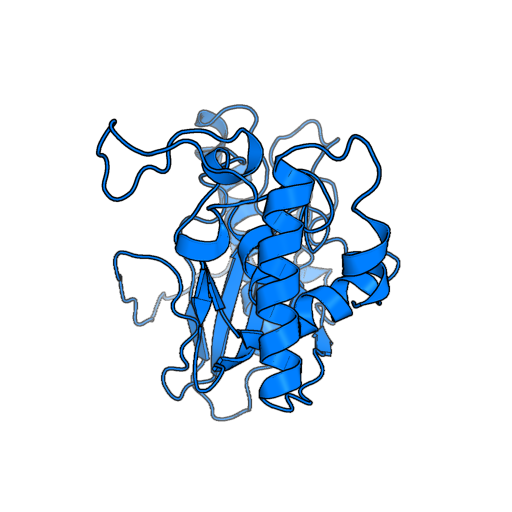 . GLY A 1 85 ? 10.537 -12.360 12.931 1.00 75.75 85 GLY A N 1
ATOM 696 C CA . GLY A 1 85 ? 11.759 -12.126 13.708 1.00 75.75 85 GLY A CA 1
ATOM 697 C C . GLY A 1 85 ? 12.915 -11.564 12.871 1.00 75.75 85 GLY A C 1
ATOM 698 O O . GLY A 1 85 ? 14.061 -11.616 13.303 1.00 75.75 85 GLY A O 1
ATOM 699 N N . SER A 1 86 ? 12.629 -11.057 11.669 1.00 83.56 86 SER A N 1
ATOM 700 C CA . SER A 1 86 ? 13.569 -10.369 10.775 1.00 83.56 86 SER A CA 1
ATOM 701 C C . SER A 1 86 ? 13.131 -8.913 10.572 1.00 83.56 86 SER A C 1
ATOM 703 O O . SER A 1 86 ? 12.097 -8.494 11.095 1.00 83.56 86 SER A O 1
ATOM 705 N N . TYR A 1 87 ? 13.897 -8.130 9.809 1.00 91.81 87 TYR A N 1
ATOM 706 C CA . TYR A 1 87 ? 13.413 -6.842 9.314 1.00 91.81 87 TYR A CA 1
ATOM 707 C C . TYR A 1 87 ? 12.418 -7.102 8.172 1.00 91.81 87 TYR A C 1
ATOM 709 O O . TYR A 1 87 ? 12.790 -7.238 7.006 1.00 91.81 87 TYR A O 1
ATOM 717 N N . ASP A 1 88 ? 11.148 -7.284 8.524 1.00 94.25 88 ASP A N 1
ATOM 718 C CA . ASP A 1 88 ? 10.081 -7.599 7.577 1.00 94.25 88 ASP A CA 1
ATOM 719 C C . ASP A 1 88 ? 9.550 -6.336 6.893 1.00 94.25 88 ASP A C 1
ATOM 721 O O . ASP A 1 88 ? 9.107 -5.399 7.558 1.00 94.25 88 ASP A O 1
ATOM 725 N N . VAL A 1 89 ? 9.528 -6.336 5.560 1.00 96.56 89 VAL A N 1
ATOM 726 C CA . VAL A 1 89 ? 8.975 -5.249 4.743 1.00 96.56 89 VAL A CA 1
ATOM 727 C C . VAL A 1 89 ? 7.848 -5.792 3.877 1.00 96.56 89 VAL A C 1
ATOM 729 O O . VAL A 1 89 ? 8.047 -6.710 3.084 1.00 96.56 89 VAL A O 1
ATOM 732 N N . TYR A 1 90 ? 6.661 -5.208 4.002 1.00 97.44 90 TYR A N 1
ATOM 733 C CA . TYR A 1 90 ? 5.471 -5.612 3.260 1.00 97.44 90 TYR A CA 1
ATOM 734 C C . TYR A 1 90 ? 5.227 -4.670 2.092 1.00 97.44 90 TYR A C 1
ATOM 736 O O . TYR A 1 90 ? 5.100 -3.463 2.278 1.00 97.44 90 TYR A O 1
ATOM 744 N N . VAL A 1 91 ? 5.141 -5.215 0.884 1.00 97.88 91 VAL A N 1
ATOM 745 C CA . VAL A 1 91 ? 4.939 -4.407 -0.317 1.00 97.88 91 VAL A CA 1
ATOM 746 C C . VAL A 1 91 ? 3.481 -3.963 -0.414 1.00 97.88 91 VAL A C 1
ATOM 748 O O . VAL A 1 91 ? 2.574 -4.792 -0.494 1.00 97.88 91 VAL A O 1
ATOM 751 N N . ASP A 1 92 ? 3.272 -2.652 -0.450 1.00 97.81 92 ASP A N 1
ATOM 752 C CA . ASP A 1 92 ? 2.015 -2.013 -0.822 1.00 97.81 92 ASP A CA 1
ATOM 753 C C . ASP A 1 92 ? 1.975 -1.800 -2.342 1.00 97.81 92 ASP A C 1
ATOM 755 O O . ASP A 1 92 ? 2.893 -1.222 -2.935 1.00 97.81 92 ASP A O 1
ATOM 759 N N . PHE A 1 93 ? 0.925 -2.319 -2.983 1.00 96.06 93 PHE A N 1
ATOM 760 C CA . PHE A 1 93 ? 0.705 -2.243 -4.428 1.00 96.06 93 PHE A CA 1
ATOM 761 C C . PHE A 1 93 ? 0.052 -0.908 -4.765 1.00 96.06 93 PHE A C 1
ATOM 763 O O . PHE A 1 93 ? -1.116 -0.840 -5.157 1.00 96.06 93 PHE A O 1
ATOM 770 N N . ALA A 1 94 ? 0.836 0.143 -4.574 1.00 96.25 94 ALA A N 1
ATOM 771 C CA . ALA A 1 94 ? 0.359 1.505 -4.534 1.00 96.25 94 ALA A CA 1
ATOM 772 C C . ALA A 1 94 ? -0.121 2.021 -5.895 1.00 96.25 94 ALA A C 1
ATOM 774 O O . ALA A 1 94 ? 0.367 1.644 -6.968 1.00 96.25 94 ALA A O 1
ATOM 775 N N . ALA A 1 95 ? -1.046 2.974 -5.845 1.00 93.56 95 ALA A N 1
ATOM 776 C CA . ALA A 1 95 ? -1.316 3.867 -6.958 1.00 93.56 95 ALA A CA 1
ATOM 777 C C . ALA A 1 95 ? -0.169 4.878 -7.174 1.00 93.56 95 ALA A C 1
ATOM 779 O O . ALA A 1 95 ? 0.778 4.976 -6.399 1.00 93.56 95 ALA A O 1
ATOM 780 N N . ASN A 1 96 ? -0.272 5.702 -8.226 1.00 92.81 96 ASN A N 1
ATOM 781 C CA . ASN A 1 96 ? 0.725 6.751 -8.505 1.00 92.81 96 ASN A CA 1
ATOM 782 C C . ASN A 1 96 ? 0.912 7.747 -7.348 1.00 92.81 96 ASN A C 1
ATOM 784 O O . ASN A 1 96 ? 1.964 8.374 -7.261 1.00 92.81 96 ASN A O 1
ATOM 788 N N . HIS A 1 97 ? -0.091 7.910 -6.485 1.00 94.56 97 HIS A N 1
ATOM 789 C CA . HIS A 1 97 ? 0.007 8.677 -5.248 1.00 94.56 97 HIS A CA 1
ATOM 790 C C . HIS A 1 97 ? -0.316 7.758 -4.082 1.00 94.56 97 HIS A C 1
ATOM 792 O O . HIS A 1 97 ? -1.253 6.963 -4.185 1.00 94.56 97 HIS A O 1
ATOM 798 N N . LEU A 1 98 ? 0.427 7.918 -2.988 1.00 96.38 98 LEU A N 1
ATOM 799 C CA . LEU A 1 98 ? 0.268 7.101 -1.794 1.00 96.38 98 LEU A CA 1
ATOM 800 C C . LEU A 1 98 ? -1.183 7.132 -1.308 1.00 96.38 98 LEU A C 1
ATOM 802 O O . LEU A 1 98 ? -1.825 8.187 -1.241 1.00 96.38 98 LEU A O 1
ATOM 806 N N . GLY A 1 99 ? -1.680 5.960 -0.951 1.00 94.94 99 GLY A N 1
ATOM 807 C CA . GLY A 1 99 ? -3.018 5.748 -0.448 1.00 94.94 99 GLY A CA 1
ATOM 808 C C . GLY A 1 99 ? -4.100 5.703 -1.503 1.00 94.94 99 GLY A C 1
ATOM 809 O O . GLY A 1 99 ? -5.245 5.572 -1.093 1.00 94.94 99 GLY A O 1
ATOM 810 N N . GLY A 1 100 ? -3.802 5.824 -2.800 1.00 93.50 100 GLY A N 1
ATOM 811 C CA . GLY A 1 100 ? -4.773 5.619 -3.878 1.00 93.50 100 GLY A CA 1
ATOM 812 C C . GLY A 1 100 ? -6.165 6.190 -3.577 1.00 93.50 100 GLY A C 1
ATOM 813 O O . GLY A 1 100 ? -6.325 7.390 -3.327 1.00 93.50 100 GLY A O 1
ATOM 814 N N . GLY A 1 101 ? -7.171 5.312 -3.567 1.00 91.75 101 GLY A N 1
ATOM 815 C CA . GLY A 1 101 ? -8.553 5.618 -3.202 1.00 91.75 101 GLY A CA 1
ATOM 816 C C . GLY A 1 101 ? -8.901 5.351 -1.733 1.00 91.75 101 GLY A C 1
ATOM 817 O O . GLY A 1 101 ? -10.077 5.175 -1.420 1.00 91.75 101 GLY A O 1
ATOM 818 N N . ALA A 1 102 ? -7.939 5.286 -0.807 1.00 92.06 102 ALA A N 1
ATOM 819 C CA . ALA A 1 102 ? -8.156 4.888 0.592 1.00 92.06 102 ALA A CA 1
ATOM 820 C C . ALA A 1 102 ? -9.156 5.797 1.304 1.00 92.06 102 ALA A C 1
ATOM 822 O O . ALA A 1 102 ? -9.945 5.323 2.121 1.00 92.06 102 ALA A O 1
ATOM 823 N N . LEU A 1 103 ? -9.204 7.068 0.911 1.00 88.31 103 LEU A N 1
ATOM 824 C CA . LEU A 1 103 ? -10.140 8.059 1.438 1.00 88.31 103 LEU A CA 1
ATOM 825 C C . LEU A 1 103 ? -11.353 8.304 0.516 1.00 88.31 103 LEU A C 1
ATOM 827 O O . LEU A 1 103 ? -12.233 9.078 0.891 1.00 88.31 103 LEU A O 1
ATOM 831 N N . ASP A 1 104 ? -11.414 7.614 -0.630 1.00 88.94 104 ASP A N 1
ATOM 832 C CA . ASP A 1 104 ? -12.435 7.719 -1.686 1.00 88.94 104 ASP A CA 1
ATOM 833 C C . ASP A 1 104 ? -12.927 6.313 -2.119 1.00 88.94 104 ASP A C 1
ATOM 835 O O . ASP A 1 104 ? -13.049 5.416 -1.282 1.00 88.94 104 ASP A O 1
ATOM 839 N N . GLU A 1 105 ? -13.206 6.096 -3.411 1.00 84.06 105 GLU A N 1
ATOM 840 C CA . GLU A 1 105 ? -13.899 4.920 -3.974 1.00 84.06 105 GLU A CA 1
ATOM 841 C C . GLU A 1 105 ? -13.044 3.633 -4.086 1.00 84.06 105 GLU A C 1
ATOM 843 O O . GLU A 1 105 ? -13.472 2.661 -4.705 1.00 84.06 105 GLU A O 1
ATOM 848 N N . GLY A 1 106 ? -11.846 3.580 -3.492 1.00 86.56 106 GLY A N 1
ATOM 849 C CA . GLY A 1 106 ? -10.954 2.413 -3.556 1.00 86.56 106 GLY A CA 1
ATOM 850 C C . GLY A 1 106 ? -11.147 1.423 -2.401 1.00 86.56 106 GLY A C 1
ATOM 851 O O . GLY A 1 106 ? -11.346 1.830 -1.252 1.00 86.56 106 GLY A O 1
ATOM 852 N N . PHE A 1 107 ? -11.075 0.119 -2.686 1.00 90.81 107 PHE A N 1
ATOM 853 C CA . PHE A 1 107 ? -11.055 -0.936 -1.661 1.00 90.81 107 PHE A CA 1
ATOM 854 C C . PHE A 1 107 ? -10.332 -2.210 -2.133 1.00 90.81 107 PHE A C 1
ATOM 856 O O . PHE A 1 107 ? -10.845 -3.323 -2.004 1.00 90.81 107 PHE A O 1
ATOM 863 N N . VAL A 1 108 ? -9.158 -2.046 -2.749 1.00 90.75 108 VAL A N 1
ATOM 864 C CA . VAL A 1 108 ? -8.254 -3.156 -3.087 1.00 90.75 108 VAL A CA 1
ATOM 865 C C . VAL A 1 108 ? -7.113 -3.216 -2.064 1.00 90.75 108 VAL A C 1
ATOM 867 O O . VAL A 1 108 ? -7.299 -2.815 -0.918 1.00 90.75 108 VAL A O 1
ATOM 870 N N . GLN A 1 109 ? -5.961 -3.792 -2.416 1.00 93.38 109 GLN A N 1
ATOM 871 C CA . GLN A 1 109 ? -4.911 -4.103 -1.443 1.00 93.38 109 GLN A CA 1
ATOM 872 C C . GLN A 1 109 ? -4.399 -2.857 -0.686 1.00 93.38 109 GLN A C 1
ATOM 874 O O . GLN A 1 109 ? -4.379 -2.900 0.545 1.00 93.38 109 GLN A O 1
ATOM 879 N N . GLU A 1 110 ? -4.077 -1.760 -1.382 1.00 95.06 110 GLU A N 1
ATOM 880 C CA . GLU A 1 110 ? -3.599 -0.503 -0.773 1.00 95.06 110 GLU A CA 1
ATOM 881 C C . GLU A 1 110 ? -4.643 0.089 0.188 1.00 95.06 110 GLU A C 1
ATOM 883 O O . GLU A 1 110 ? -4.363 0.386 1.351 1.00 95.06 110 GLU A O 1
ATOM 888 N N . GLU A 1 111 ? -5.900 0.208 -0.246 1.00 94.81 111 GLU A N 1
ATOM 889 C CA . GLU A 1 111 ? -6.935 0.813 0.593 1.00 94.81 111 GLU A CA 1
ATOM 890 C C . GLU A 1 111 ? -7.326 -0.052 1.790 1.00 94.81 111 GLU A C 1
ATOM 892 O O . GLU A 1 111 ? -7.619 0.488 2.857 1.00 94.81 111 GLU A O 1
ATOM 897 N N . ILE A 1 112 ? -7.313 -1.380 1.643 1.00 94.38 112 ILE A N 1
ATOM 898 C CA . ILE A 1 112 ? -7.530 -2.308 2.759 1.00 94.38 112 ILE A CA 1
ATOM 899 C C . ILE A 1 112 ? -6.401 -2.163 3.778 1.00 94.38 112 ILE A C 1
ATOM 901 O O . ILE A 1 112 ? -6.662 -2.117 4.980 1.00 94.38 112 ILE A O 1
ATOM 905 N N . MET A 1 113 ? -5.152 -2.050 3.331 1.00 96.19 113 MET A N 1
ATOM 906 C CA . MET A 1 113 ? -4.026 -1.817 4.229 1.00 96.19 113 MET A CA 1
ATOM 907 C C . MET A 1 113 ? -4.240 -0.534 5.049 1.00 96.19 113 MET A C 1
ATOM 909 O O . MET A 1 113 ? -4.242 -0.614 6.278 1.00 96.19 113 MET A O 1
ATOM 913 N N . PHE A 1 114 ? -4.534 0.608 4.417 1.00 96.81 114 PHE A N 1
ATOM 914 C CA . PHE A 1 114 ? -4.829 1.851 5.147 1.00 96.81 114 PHE A CA 1
ATOM 915 C C . PHE A 1 114 ? -6.064 1.732 6.059 1.00 96.81 114 PHE A C 1
ATOM 917 O O . PHE A 1 114 ? -6.063 2.268 7.165 1.00 96.81 114 PHE A O 1
ATOM 924 N N . ALA A 1 115 ? -7.101 0.993 5.652 1.00 95.44 115 ALA A N 1
ATOM 925 C CA . ALA A 1 115 ? -8.291 0.759 6.475 1.00 95.44 115 ALA A CA 1
ATOM 926 C C . ALA A 1 115 ? -8.019 -0.104 7.715 1.00 95.44 115 ALA A C 1
ATOM 928 O O . ALA A 1 115 ? -8.683 0.059 8.739 1.00 95.44 115 ALA A O 1
ATOM 929 N N . THR A 1 116 ? -7.048 -1.016 7.635 1.00 96.25 116 THR A N 1
ATOM 930 C CA . THR A 1 116 ? -6.685 -1.919 8.737 1.00 96.25 116 THR A CA 1
ATOM 931 C C . THR A 1 116 ? -5.558 -1.399 9.629 1.00 96.25 116 THR A C 1
ATOM 933 O O . THR A 1 116 ? -5.317 -1.985 10.688 1.00 96.25 116 THR A O 1
ATOM 936 N N . MET A 1 117 ? -4.902 -0.302 9.231 1.00 97.38 117 MET A N 1
ATOM 937 C CA . MET A 1 117 ? -3.766 0.300 9.932 1.00 97.38 117 MET A CA 1
ATOM 938 C C . MET A 1 117 ? -3.999 1.791 10.217 1.00 97.38 117 MET A C 1
ATOM 940 O O . MET A 1 117 ? -3.580 2.654 9.439 1.00 97.38 117 MET A O 1
ATOM 944 N N . PRO A 1 118 ? -4.674 2.135 11.329 1.00 96.25 118 PRO A N 1
ATOM 945 C CA . PRO A 1 118 ? -5.163 3.495 11.539 1.00 96.25 118 PRO A CA 1
ATOM 946 C C . PRO A 1 118 ? -4.074 4.568 11.598 1.00 96.25 118 PRO A C 1
ATOM 948 O O . PRO A 1 118 ? -4.286 5.662 11.083 1.00 96.25 118 PRO A O 1
ATOM 951 N N . ASN A 1 119 ? -2.902 4.268 12.165 1.00 96.94 119 ASN A N 1
ATOM 952 C CA . ASN A 1 119 ? -1.801 5.233 12.223 1.00 96.94 119 ASN A CA 1
ATOM 953 C C . ASN A 1 119 ? -1.147 5.481 10.848 1.00 96.94 119 ASN A C 1
ATOM 955 O O . ASN A 1 119 ? -0.668 6.583 10.594 1.00 96.94 119 ASN A O 1
ATOM 959 N N . ALA A 1 120 ? -1.193 4.511 9.927 1.00 97.25 120 ALA A N 1
ATOM 960 C CA . ALA A 1 120 ? -0.809 4.728 8.531 1.00 97.25 120 ALA A CA 1
ATOM 961 C C . ALA A 1 120 ? -1.829 5.620 7.805 1.00 97.25 120 ALA A C 1
ATOM 963 O O . ALA A 1 120 ? -1.447 6.518 7.057 1.00 97.25 120 ALA A O 1
ATOM 964 N N . ALA A 1 121 ? -3.129 5.442 8.063 1.00 96.38 121 ALA A N 1
ATOM 965 C CA . ALA A 1 121 ? -4.155 6.342 7.531 1.00 96.38 121 ALA A CA 1
ATOM 966 C C . ALA A 1 121 ? -4.031 7.768 8.097 1.00 96.38 121 ALA A C 1
ATOM 968 O O . ALA A 1 121 ? -4.231 8.741 7.371 1.00 96.38 121 ALA A O 1
ATOM 969 N N . GLU A 1 122 ? -3.659 7.914 9.371 1.00 95.81 122 GLU A N 1
ATOM 970 C CA . GLU A 1 122 ? -3.332 9.216 9.964 1.00 95.81 122 GLU A CA 1
ATOM 971 C C . GLU A 1 122 ? -2.141 9.879 9.282 1.00 95.81 122 GLU A C 1
ATOM 973 O O . GLU A 1 122 ? -2.228 11.058 8.945 1.00 95.81 122 GLU A O 1
ATOM 978 N N . HIS A 1 123 ? -1.075 9.118 9.029 1.00 96.31 123 HIS A N 1
ATOM 979 C CA . HIS A 1 123 ? 0.097 9.587 8.288 1.00 96.31 123 HIS A CA 1
ATOM 980 C C . HIS A 1 123 ? -0.255 10.050 6.872 1.00 96.31 123 HIS A C 1
ATOM 982 O O . HIS A 1 123 ? 0.189 11.105 6.419 1.00 96.31 123 HIS A O 1
ATOM 988 N N . LEU A 1 124 ? -1.119 9.306 6.180 1.00 95.25 124 LEU A N 1
ATOM 989 C CA . LEU A 1 124 ? -1.632 9.698 4.869 1.00 95.25 124 LEU A CA 1
ATOM 990 C C . LEU A 1 124 ? -2.418 11.018 4.923 1.00 95.25 124 LEU A C 1
ATOM 992 O O . LEU A 1 124 ? -2.300 11.836 4.015 1.00 95.25 124 LEU A O 1
ATOM 996 N N . LEU A 1 125 ? -3.227 11.227 5.966 1.00 93.81 125 LEU A N 1
ATOM 997 C CA . LEU A 1 125 ? -4.016 12.450 6.149 1.00 93.81 125 LEU A CA 1
ATOM 998 C C . LEU A 1 125 ? -3.154 13.664 6.525 1.00 93.81 125 LEU A C 1
ATOM 1000 O O . LEU A 1 125 ? -3.507 14.784 6.163 1.00 93.81 125 LEU A O 1
ATOM 1004 N N . SER A 1 126 ? -2.058 13.466 7.263 1.00 94.56 126 SER A N 1
ATOM 1005 C CA . SER A 1 126 ? -1.153 14.550 7.668 1.00 94.56 126 SER A CA 1
ATOM 1006 C C . SER A 1 126 ? -0.133 14.923 6.592 1.00 94.56 126 SER A C 1
ATOM 1008 O O . SER A 1 126 ? 0.411 16.027 6.628 1.00 94.56 126 SER A O 1
ATOM 1010 N N . THR A 1 127 ? 0.124 14.036 5.629 1.00 91.75 127 THR A N 1
ATOM 1011 C CA . THR A 1 127 ? 1.094 14.275 4.558 1.00 91.75 127 THR A CA 1
ATOM 1012 C C . THR A 1 127 ? 0.432 14.988 3.377 1.00 91.75 127 THR A C 1
ATOM 1014 O O . THR A 1 127 ? -0.235 14.369 2.547 1.00 91.75 127 THR A O 1
ATOM 1017 N N . SER A 1 128 ? 0.631 16.306 3.292 1.00 90.25 128 SER A N 1
ATOM 1018 C CA . SER A 1 128 ? 0.151 17.145 2.189 1.00 90.25 128 SER A CA 1
ATOM 1019 C C . SER A 1 128 ? 1.301 17.973 1.593 1.00 90.25 128 SER A C 1
ATOM 1021 O O . SER A 1 128 ? 1.921 18.739 2.332 1.00 90.25 128 SER A O 1
ATOM 1023 N N . PRO A 1 129 ? 1.577 17.874 0.278 1.00 91.56 129 PRO A N 1
ATOM 1024 C CA . PRO A 1 129 ? 0.898 17.016 -0.697 1.00 91.56 129 PRO A CA 1
ATOM 1025 C C . PRO A 1 129 ? 1.166 15.522 -0.454 1.00 91.56 129 PRO A C 1
ATOM 1027 O O . PRO A 1 129 ? 2.182 15.152 0.132 1.00 91.56 129 PRO A O 1
ATOM 1030 N N . LYS A 1 130 ? 0.260 14.654 -0.931 1.00 93.56 130 LYS A N 1
ATOM 1031 C CA . LYS A 1 130 ? 0.463 13.199 -0.862 1.00 93.56 130 LYS A CA 1
ATOM 1032 C C . LYS A 1 130 ? 1.728 12.805 -1.640 1.00 93.56 130 LYS A C 1
ATOM 1034 O O . LYS A 1 130 ? 1.907 13.300 -2.759 1.00 93.56 130 LYS A O 1
ATOM 1039 N N . PRO A 1 131 ? 2.565 11.885 -1.124 1.00 95.12 131 PRO A N 1
ATOM 1040 C CA . PRO A 1 131 ? 3.739 11.414 -1.844 1.00 95.12 131 PRO A CA 1
ATOM 1041 C C . PRO A 1 131 ? 3.362 10.819 -3.203 1.00 95.12 131 PRO A C 1
ATOM 1043 O O . PRO A 1 131 ? 2.456 9.991 -3.310 1.00 95.12 131 PRO A O 1
ATOM 1046 N N . THR A 1 132 ? 4.064 11.244 -4.251 1.00 94.56 132 THR A N 1
ATOM 1047 C CA . THR A 1 132 ? 3.959 10.637 -5.583 1.00 94.56 132 THR A CA 1
ATOM 1048 C C . THR A 1 132 ? 4.853 9.406 -5.618 1.00 94.56 132 THR A C 1
ATOM 1050 O O . THR A 1 132 ? 6.066 9.546 -5.503 1.00 94.56 132 THR A O 1
ATOM 1053 N N . ILE A 1 133 ? 4.268 8.221 -5.778 1.00 94.06 133 ILE A N 1
ATOM 1054 C CA . ILE A 1 133 ? 4.973 6.930 -5.804 1.00 94.06 133 ILE A CA 1
ATOM 1055 C C . ILE A 1 133 ? 5.566 6.631 -7.185 1.00 94.06 133 ILE A C 1
ATOM 1057 O O . ILE A 1 133 ? 6.523 5.871 -7.328 1.00 94.06 133 ILE A O 1
ATOM 1061 N N . ARG A 1 134 ? 5.001 7.239 -8.231 1.00 90.50 134 ARG A N 1
ATOM 1062 C CA . ARG A 1 134 ? 5.460 7.079 -9.611 1.00 90.50 134 ARG A CA 1
ATOM 1063 C C . ARG A 1 134 ? 5.223 8.347 -10.411 1.00 90.50 134 ARG A C 1
ATOM 1065 O O . ARG A 1 134 ? 4.092 8.822 -10.514 1.00 90.50 134 ARG A O 1
ATOM 1072 N N . TYR A 1 135 ? 6.277 8.858 -11.035 1.00 86.06 135 TYR A N 1
ATOM 1073 C CA . TYR A 1 135 ? 6.186 10.000 -11.941 1.00 86.06 135 TYR A CA 1
ATOM 1074 C C . TYR A 1 135 ? 5.759 9.549 -13.340 1.00 86.06 135 TYR A C 1
ATOM 1076 O O . TYR A 1 135 ? 6.132 8.469 -13.777 1.00 86.06 135 TYR A O 1
ATOM 1084 N N . GLY A 1 136 ? 4.969 10.359 -14.049 1.00 74.12 136 GLY A N 1
ATOM 1085 C CA . GLY A 1 136 ? 4.640 10.151 -15.469 1.00 74.12 136 GLY A CA 1
ATOM 1086 C C . GLY A 1 136 ? 3.476 9.199 -15.785 1.00 74.12 136 GLY A C 1
ATOM 1087 O O . GLY A 1 136 ? 2.861 9.354 -16.829 1.00 74.12 136 GLY A O 1
ATOM 1088 N N . GLY A 1 137 ? 3.066 8.299 -14.886 1.00 56.75 137 GLY A N 1
ATOM 1089 C CA . GLY A 1 137 ? 2.215 7.127 -15.186 1.00 56.75 137 GLY A CA 1
ATOM 1090 C C . GLY A 1 137 ? 0.744 7.298 -15.631 1.00 56.75 137 GLY A C 1
ATOM 1091 O O . GLY A 1 137 ? 0.014 6.316 -15.559 1.00 56.75 137 GLY A O 1
ATOM 1092 N N . ARG A 1 138 ? 0.247 8.482 -16.023 1.00 52.62 138 ARG A N 1
ATOM 1093 C CA . ARG A 1 138 ? -1.130 8.632 -16.579 1.00 52.62 138 ARG A CA 1
ATOM 1094 C C . ARG A 1 138 ? -1.209 9.287 -17.958 1.00 52.62 138 ARG A C 1
ATOM 1096 O O . ARG A 1 138 ? -2.195 9.061 -18.646 1.00 52.62 138 ARG A O 1
ATOM 1103 N N . ASN A 1 139 ? -0.200 10.070 -18.343 1.00 48.28 139 ASN A N 1
ATOM 1104 C CA . ASN A 1 139 ? -0.221 10.892 -19.561 1.00 48.28 139 ASN A CA 1
ATOM 1105 C C . ASN A 1 139 ? 0.973 10.619 -20.488 1.00 48.28 139 ASN A C 1
ATOM 1107 O O . ASN A 1 139 ? 1.194 11.367 -21.438 1.00 48.28 139 ASN A O 1
ATOM 1111 N N . VAL A 1 140 ? 1.763 9.581 -20.212 1.00 52.66 140 VAL A N 1
ATOM 1112 C CA . VAL A 1 140 ? 2.773 9.112 -21.161 1.00 52.66 140 VAL A CA 1
ATOM 1113 C C . VAL A 1 140 ? 2.084 8.290 -22.244 1.00 52.66 140 VAL A C 1
ATOM 1115 O O . VAL A 1 140 ? 1.235 7.451 -21.962 1.00 52.66 140 VAL A O 1
ATOM 1118 N N . SER A 1 141 ? 2.438 8.558 -23.497 1.00 52.16 141 SER A N 1
ATOM 1119 C CA . SER A 1 141 ? 1.964 7.824 -24.676 1.00 52.16 141 SER A CA 1
ATOM 1120 C C . SER A 1 141 ? 2.397 6.354 -24.686 1.00 52.16 141 SER A C 1
ATOM 1122 O O . SER A 1 141 ? 1.872 5.578 -25.481 1.00 52.16 141 SER A O 1
ATOM 1124 N N . SER A 1 142 ? 3.331 5.974 -23.810 1.00 57.53 142 SER A N 1
ATOM 1125 C CA . SER A 1 142 ? 3.748 4.596 -23.583 1.00 57.53 142 SER A CA 1
ATOM 1126 C C . SER A 1 142 ? 3.163 4.076 -22.262 1.00 57.53 142 SER A C 1
ATOM 1128 O O . SER A 1 142 ? 3.236 4.782 -21.254 1.00 57.53 142 SER A O 1
ATOM 1130 N N . PRO A 1 143 ? 2.603 2.850 -22.217 1.00 58.41 143 PRO A N 1
ATOM 1131 C CA . PRO A 1 143 ? 2.110 2.240 -20.977 1.00 58.41 143 PRO A CA 1
ATOM 1132 C C . PRO A 1 143 ? 3.212 2.075 -19.917 1.00 58.41 143 PRO A C 1
ATOM 1134 O O . PRO A 1 143 ? 2.912 1.883 -18.740 1.00 58.41 143 PRO A O 1
ATOM 1137 N N . CYS A 1 144 ? 4.478 2.160 -20.330 1.00 68.81 144 CYS A N 1
ATOM 1138 C CA . CYS A 1 144 ? 5.679 2.046 -19.513 1.00 68.81 144 CYS A CA 1
ATOM 1139 C C . CYS A 1 144 ? 6.543 3.282 -19.786 1.00 68.81 144 CYS A C 1
ATOM 1141 O O . CYS A 1 144 ? 6.642 3.718 -20.919 1.00 68.81 144 CYS A O 1
ATOM 1143 N N . GLY A 1 145 ? 7.105 3.930 -18.772 1.00 67.19 145 GLY A N 1
ATOM 1144 C CA . GLY A 1 145 ? 7.750 5.241 -19.004 1.00 67.19 145 GLY A CA 1
ATOM 1145 C C . GLY A 1 145 ? 7.700 6.209 -17.834 1.00 67.19 145 GLY A C 1
ATOM 1146 O O . GLY A 1 145 ? 8.076 7.373 -17.962 1.00 67.19 145 GLY A O 1
ATOM 1147 N N . GLY A 1 146 ? 7.205 5.743 -16.690 1.00 78.62 146 GLY A N 1
ATOM 1148 C CA . GLY A 1 146 ? 7.325 6.474 -15.447 1.00 78.62 146 GLY A CA 1
ATOM 1149 C C . GLY A 1 146 ? 8.647 6.195 -14.746 1.00 78.62 146 GLY A C 1
ATOM 1150 O O . GLY A 1 146 ? 9.260 5.147 -14.933 1.00 78.62 146 GLY A O 1
ATOM 1151 N N . SER A 1 147 ? 9.067 7.129 -13.896 1.00 86.44 147 SER A N 1
ATOM 1152 C CA . SER A 1 147 ? 10.178 6.897 -12.970 1.00 86.44 147 SER A CA 1
ATOM 1153 C C . SER A 1 147 ? 9.624 6.471 -11.609 1.00 86.44 147 SER A C 1
ATOM 1155 O O . SER A 1 147 ? 8.738 7.163 -11.082 1.00 86.44 147 SER A O 1
ATOM 1157 N N . PRO A 1 148 ? 10.095 5.347 -11.041 1.00 93.25 148 PRO A N 1
ATOM 1158 C CA . PRO A 1 148 ? 9.665 4.910 -9.725 1.00 93.25 148 PRO A CA 1
ATOM 1159 C C . PRO A 1 148 ? 10.144 5.893 -8.655 1.00 93.25 148 PRO A C 1
ATOM 1161 O O . PRO A 1 148 ? 11.252 6.419 -8.716 1.00 93.25 148 PRO A O 1
ATOM 1164 N N . ASN A 1 149 ? 9.295 6.133 -7.663 1.00 95.06 149 ASN A N 1
ATOM 1165 C CA . ASN A 1 149 ? 9.599 6.950 -6.498 1.00 95.06 149 ASN A CA 1
ATOM 1166 C C . ASN A 1 149 ? 9.015 6.281 -5.245 1.00 95.06 149 ASN A C 1
ATOM 1168 O O . ASN A 1 149 ? 8.022 6.760 -4.697 1.00 95.06 149 ASN A O 1
ATOM 1172 N N . PRO A 1 150 ? 9.570 5.126 -4.840 1.00 97.38 150 PRO A N 1
ATOM 1173 C CA . PRO A 1 150 ? 9.019 4.320 -3.760 1.00 97.38 150 PRO A CA 1
ATOM 1174 C C . PRO A 1 150 ? 8.922 5.111 -2.453 1.00 97.38 150 PRO A C 1
ATOM 1176 O O . PRO A 1 150 ? 9.657 6.078 -2.230 1.00 97.38 150 PRO A O 1
ATOM 1179 N N . TYR A 1 151 ? 8.033 4.663 -1.572 1.00 98.19 151 TYR A N 1
ATOM 1180 C CA . TYR A 1 151 ? 7.833 5.268 -0.260 1.00 98.19 151 TYR A CA 1
ATOM 1181 C C . TYR A 1 151 ? 7.796 4.184 0.814 1.00 98.19 151 TYR A C 1
ATOM 1183 O O . TYR A 1 151 ? 7.014 3.242 0.715 1.00 98.19 151 TYR A O 1
ATOM 1191 N N . LEU A 1 152 ? 8.639 4.304 1.836 1.00 98.50 152 LEU A N 1
ATOM 1192 C CA . LEU A 1 152 ? 8.693 3.370 2.958 1.00 98.50 152 LEU A CA 1
ATOM 1193 C C . LEU A 1 152 ? 8.019 4.010 4.173 1.00 98.50 152 LEU A C 1
ATOM 1195 O O . LEU A 1 152 ? 8.407 5.093 4.594 1.00 98.50 152 LEU A O 1
ATOM 1199 N N . MET A 1 153 ? 7.011 3.344 4.726 1.00 98.19 153 MET A N 1
ATOM 1200 C CA . MET A 1 153 ? 6.376 3.688 5.996 1.00 98.19 153 MET A CA 1
ATOM 1201 C C . MET A 1 153 ? 6.847 2.707 7.067 1.00 98.19 153 MET A C 1
ATOM 1203 O O . MET A 1 153 ? 6.527 1.523 6.990 1.00 98.19 153 MET A O 1
ATOM 1207 N N . GLU A 1 154 ? 7.563 3.186 8.076 1.00 97.38 154 GLU A N 1
ATOM 1208 C CA . GLU A 1 154 ? 7.972 2.387 9.235 1.00 97.38 154 GLU A CA 1
ATOM 1209 C C . GLU A 1 154 ? 7.034 2.636 10.418 1.00 97.38 154 GLU A C 1
ATOM 1211 O O . GLU A 1 154 ? 6.578 3.760 10.631 1.00 97.38 154 GLU A O 1
ATOM 1216 N N . GLY A 1 155 ? 6.751 1.600 11.213 1.00 95.81 155 GLY A N 1
ATOM 1217 C CA . GLY A 1 155 ? 5.991 1.747 12.461 1.00 95.81 155 GLY A CA 1
ATOM 1218 C C . GLY A 1 155 ? 4.464 1.686 12.326 1.00 95.81 155 GLY A C 1
ATOM 1219 O O . GLY A 1 155 ? 3.745 2.105 13.240 1.00 95.81 155 GLY A O 1
ATOM 1220 N N . ALA A 1 156 ? 3.932 1.157 11.222 1.00 97.12 156 ALA A N 1
ATOM 1221 C CA . ALA A 1 156 ? 2.493 0.951 11.076 1.00 97.12 156 ALA A CA 1
ATOM 1222 C C . ALA A 1 156 ? 1.966 -0.108 12.065 1.00 97.12 156 ALA A C 1
ATOM 1224 O O . ALA A 1 156 ? 2.678 -1.030 12.474 1.00 97.12 156 ALA A O 1
ATOM 1225 N N . VAL A 1 157 ? 0.703 0.033 12.470 1.00 96.50 157 VAL A N 1
ATOM 1226 C CA . VAL A 1 157 ? 0.043 -0.866 13.424 1.00 96.50 157 VAL A CA 1
ATOM 1227 C C . VAL A 1 157 ? -1.246 -1.394 12.827 1.00 96.50 157 VAL A C 1
ATOM 1229 O O . VAL A 1 157 ? -2.164 -0.622 12.557 1.00 96.50 157 VAL A O 1
ATOM 1232 N N . ARG A 1 158 ? -1.351 -2.717 12.691 1.00 96.44 158 ARG A N 1
ATOM 1233 C CA . ARG A 1 158 ? -2.572 -3.385 12.234 1.00 96.44 158 ARG A CA 1
ATOM 1234 C C . ARG A 1 158 ? -3.427 -3.801 13.422 1.00 96.44 158 ARG A C 1
ATOM 1236 O O . ARG A 1 158 ? -2.970 -4.557 14.277 1.00 96.44 158 ARG A O 1
ATOM 1243 N N . THR A 1 159 ? -4.682 -3.358 13.435 1.00 96.94 159 THR A N 1
ATOM 1244 C CA . THR A 1 159 ? -5.633 -3.643 14.527 1.00 96.94 159 THR A CA 1
ATOM 1245 C C . THR A 1 159 ? -6.781 -4.558 14.123 1.00 96.94 159 THR A C 1
ATOM 1247 O O . THR A 1 159 ? -7.455 -5.115 14.986 1.00 96.94 159 THR A O 1
ATOM 1250 N N . ILE A 1 160 ? -7.005 -4.738 12.820 1.00 96.19 160 ILE A N 1
ATOM 1251 C CA . ILE A 1 160 ? -8.050 -5.613 12.284 1.00 96.19 160 ILE A CA 1
ATOM 1252 C C . ILE A 1 160 ? -7.574 -6.380 11.045 1.00 96.19 160 ILE A C 1
ATOM 1254 O O . ILE A 1 160 ? -6.643 -5.980 10.341 1.00 96.19 160 ILE A O 1
ATOM 1258 N N . THR A 1 161 ? -8.266 -7.469 10.733 1.00 93.94 161 THR A N 1
ATOM 1259 C CA . THR A 1 161 ? -8.261 -8.114 9.416 1.00 93.94 161 THR A CA 1
ATOM 1260 C C . THR A 1 161 ? -9.636 -7.968 8.771 1.00 93.94 161 THR A C 1
ATOM 1262 O O . THR A 1 161 ? -10.632 -7.758 9.465 1.00 93.94 161 THR A O 1
ATOM 1265 N N . VAL A 1 162 ? -9.686 -8.019 7.440 1.00 90.56 162 VAL A N 1
ATOM 1266 C CA . VAL A 1 162 ? -10.923 -7.849 6.672 1.00 90.56 162 VAL A CA 1
ATOM 1267 C C . VAL A 1 162 ? -11.026 -8.983 5.658 1.00 90.56 162 VAL A C 1
ATOM 1269 O O . VAL A 1 162 ? -10.140 -9.133 4.819 1.00 90.56 162 VAL A O 1
ATOM 1272 N N . ASP A 1 163 ? -12.118 -9.743 5.711 1.00 87.38 163 ASP A N 1
ATOM 1273 C CA . ASP A 1 163 ? -12.427 -10.855 4.798 1.00 87.38 163 ASP A CA 1
ATOM 1274 C C . ASP A 1 163 ? -13.163 -10.361 3.536 1.00 87.38 163 ASP A C 1
ATOM 1276 O O . ASP A 1 163 ? -14.099 -10.992 3.047 1.00 87.38 163 ASP A O 1
ATOM 1280 N N . LEU A 1 164 ? -12.794 -9.185 3.030 1.00 83.19 164 LEU A N 1
ATOM 1281 C CA . LEU A 1 164 ? -13.437 -8.537 1.889 1.00 83.19 164 LEU A CA 1
ATOM 1282 C C . LEU A 1 164 ? -12.380 -7.975 0.941 1.00 83.19 164 LEU A C 1
ATOM 1284 O O . LEU A 1 164 ? -11.341 -7.498 1.391 1.00 83.19 164 LEU A O 1
ATOM 1288 N N . TYR A 1 165 ? -12.662 -7.981 -0.363 1.00 82.62 165 TYR A N 1
ATOM 1289 C CA . TYR A 1 165 ? -11.737 -7.462 -1.367 1.00 82.62 165 TYR A CA 1
ATOM 1290 C C . TYR A 1 165 ? -12.467 -6.882 -2.583 1.00 82.62 165 TYR A C 1
ATOM 1292 O O . TYR A 1 165 ? -13.339 -7.525 -3.168 1.00 82.62 165 TYR A O 1
ATOM 1300 N N . GLY A 1 166 ? -12.069 -5.684 -3.010 1.00 76.56 166 GLY A N 1
ATOM 1301 C CA . GLY A 1 166 ? -12.525 -5.068 -4.251 1.00 76.56 166 GLY A CA 1
ATOM 1302 C C . GLY A 1 166 ? -14.002 -4.663 -4.249 1.00 76.56 166 GLY A C 1
ATOM 1303 O O . GLY A 1 166 ? -14.530 -4.116 -3.279 1.00 76.56 166 GLY A O 1
ATOM 1304 N N . GLY A 1 167 ? -14.668 -4.903 -5.384 1.00 64.00 167 GLY A N 1
ATOM 1305 C CA . GLY A 1 167 ? -16.020 -4.416 -5.677 1.00 64.00 167 GLY A CA 1
ATOM 1306 C C . GLY A 1 167 ? -17.114 -4.901 -4.723 1.00 64.00 167 GLY A C 1
ATOM 1307 O O . GLY A 1 167 ? -18.132 -4.221 -4.598 1.00 64.00 167 GLY A O 1
ATOM 1308 N N . SER A 1 168 ? -16.893 -5.999 -3.993 1.00 64.38 168 SER A N 1
ATOM 1309 C CA . SER A 1 168 ? -17.886 -6.543 -3.063 1.00 64.38 168 SER A CA 1
ATOM 1310 C C . SER A 1 168 ? -18.230 -5.568 -1.937 1.00 64.38 168 SER A C 1
ATOM 1312 O O . SER A 1 168 ? -19.395 -5.406 -1.586 1.00 64.38 168 SER A O 1
ATOM 1314 N N . VAL A 1 169 ? -17.240 -4.828 -1.436 1.00 63.22 169 VAL A N 1
ATOM 1315 C CA . VAL A 1 169 ? -17.444 -3.793 -0.405 1.00 63.22 169 VAL A CA 1
ATOM 1316 C C . VAL A 1 169 ? -18.054 -2.527 -0.989 1.00 63.22 169 VAL A C 1
ATOM 1318 O O . VAL A 1 169 ? -18.831 -1.843 -0.319 1.00 63.22 169 VAL A O 1
ATOM 1321 N N . LEU A 1 170 ? -17.701 -2.223 -2.240 1.00 61.53 170 LEU A N 1
ATOM 1322 C CA . LEU A 1 170 ? -18.007 -0.952 -2.888 1.00 61.53 170 LEU A CA 1
ATOM 1323 C C . LEU A 1 170 ? -19.405 -0.913 -3.524 1.00 61.53 170 LEU A C 1
ATOM 1325 O O . LEU A 1 170 ? -20.070 0.120 -3.545 1.00 61.53 170 LEU A O 1
ATOM 1329 N N . ARG A 1 171 ? -19.868 -2.039 -4.065 1.00 65.19 171 ARG A N 1
ATOM 1330 C CA . ARG A 1 171 ? -21.134 -2.131 -4.809 1.00 65.19 171 ARG A CA 1
ATOM 1331 C C . ARG A 1 171 ? -22.210 -2.915 -4.059 1.00 65.19 171 ARG A C 1
ATOM 1333 O O . ARG A 1 171 ? -23.286 -3.150 -4.599 1.00 65.19 171 ARG A O 1
ATOM 1340 N N . GLY A 1 172 ? -21.918 -3.319 -2.820 1.00 58.75 172 GLY A N 1
ATOM 1341 C CA . GLY A 1 172 ? -22.794 -4.165 -2.015 1.00 58.75 172 GLY A CA 1
ATOM 1342 C C . GLY A 1 172 ? -22.947 -5.577 -2.571 1.00 58.75 172 GLY A C 1
ATOM 1343 O O . GLY A 1 172 ? -23.861 -6.275 -2.152 1.00 58.75 172 GLY A O 1
ATOM 1344 N N . GLU A 1 173 ? -22.093 -6.010 -3.507 1.00 65.12 173 GLU A N 1
ATOM 1345 C CA . GLU A 1 173 ? -22.203 -7.335 -4.121 1.00 65.12 173 GLU A CA 1
ATOM 1346 C C . GLU A 1 173 ? -22.135 -8.435 -3.055 1.00 65.12 173 GLU A C 1
ATOM 1348 O O . GLU A 1 173 ? -21.627 -8.249 -1.945 1.00 65.12 173 GLU A O 1
ATOM 1353 N N . LYS A 1 174 ? -22.668 -9.609 -3.398 1.00 58.19 174 LYS A N 1
ATOM 1354 C CA . LYS A 1 174 ? -22.645 -10.769 -2.510 1.00 58.19 174 LYS A CA 1
ATOM 1355 C C . LYS A 1 174 ? -21.207 -11.054 -2.081 1.00 58.19 174 LYS A C 1
ATOM 1357 O O . LYS A 1 174 ? -20.329 -11.208 -2.928 1.00 58.19 174 LYS A O 1
ATOM 1362 N N . ALA A 1 175 ? -20.972 -11.159 -0.775 1.00 56.09 175 ALA A N 1
ATOM 1363 C CA . ALA A 1 175 ? -19.670 -11.577 -0.274 1.00 56.09 175 ALA A CA 1
ATOM 1364 C C . ALA A 1 175 ? -19.351 -12.981 -0.809 1.00 56.09 175 ALA A C 1
ATOM 1366 O O . ALA A 1 175 ? -20.033 -13.952 -0.474 1.00 56.09 175 ALA A O 1
ATOM 1367 N N . HIS A 1 176 ? -18.319 -13.096 -1.642 1.00 53.50 176 HIS A N 1
ATOM 1368 C CA . HIS A 1 176 ? -17.786 -14.386 -2.056 1.00 53.50 176 HIS A CA 1
ATOM 1369 C C . HIS A 1 176 ? -16.830 -14.886 -0.976 1.00 53.50 176 HIS A C 1
ATOM 1371 O O . HIS A 1 176 ? -15.615 -14.837 -1.143 1.00 53.50 176 HIS A O 1
ATOM 1377 N N . ARG A 1 177 ? -17.381 -15.375 0.141 1.00 48.00 177 ARG A N 1
ATOM 1378 C CA . ARG A 1 177 ? -16.624 -16.328 0.951 1.00 48.00 177 ARG A CA 1
ATOM 1379 C C . ARG A 1 177 ? -16.513 -17.603 0.114 1.00 48.00 177 ARG A C 1
ATOM 1381 O O . ARG A 1 177 ? -17.520 -18.217 -0.250 1.00 48.00 177 ARG A O 1
ATOM 1388 N N . ASP A 1 178 ? -15.289 -17.921 -0.281 1.00 43.56 178 ASP A N 1
ATOM 1389 C CA . ASP A 1 178 ? -14.903 -19.255 -0.742 1.00 43.56 178 ASP A CA 1
ATOM 1390 C C . ASP A 1 178 ? -15.558 -19.714 -2.060 1.00 43.56 178 ASP A C 1
ATOM 1392 O O . ASP A 1 178 ? -15.819 -20.895 -2.272 1.00 43.56 178 ASP A O 1
ATOM 1396 N N . GLY A 1 179 ? -15.845 -18.783 -2.978 1.00 40.72 179 GLY A N 1
ATOM 1397 C CA . GLY A 1 179 ? -16.360 -19.124 -4.312 1.00 40.72 179 GLY A CA 1
ATOM 1398 C C . GLY A 1 179 ? -17.830 -19.563 -4.352 1.00 40.72 179 GLY A C 1
ATOM 1399 O O . GLY A 1 179 ? -18.321 -19.971 -5.405 1.00 40.72 179 GLY A O 1
ATOM 1400 N N . THR A 1 180 ? -18.576 -19.438 -3.250 1.00 38.09 180 THR A N 1
ATOM 1401 C CA . THR A 1 180 ? -20.011 -19.755 -3.236 1.00 38.09 180 THR A CA 1
ATOM 1402 C C . THR A 1 180 ? -20.853 -18.553 -3.699 1.00 38.09 180 THR A C 1
ATOM 1404 O O . THR A 1 180 ? -20.653 -17.408 -3.289 1.00 38.09 180 THR A O 1
ATOM 1407 N N . ARG A 1 181 ? -21.814 -18.784 -4.608 1.00 47.25 181 ARG A N 1
ATOM 1408 C CA . ARG A 1 181 ? -22.683 -17.744 -5.216 1.00 47.25 181 ARG A CA 1
ATOM 1409 C C . ARG A 1 181 ? -23.859 -17.290 -4.322 1.00 47.25 181 ARG A C 1
ATOM 1411 O O . ARG A 1 181 ? -24.705 -16.505 -4.760 1.00 47.25 181 ARG A O 1
ATOM 1418 N N . ASN A 1 182 ? -23.901 -17.737 -3.065 1.00 54.53 182 ASN A N 1
ATOM 1419 C CA . ASN A 1 182 ? -25.027 -17.536 -2.140 1.00 54.53 182 ASN A CA 1
ATOM 1420 C C . ASN A 1 182 ? -24.770 -16.492 -1.035 1.00 54.53 182 ASN A C 1
ATOM 1422 O O . ASN A 1 182 ? -25.501 -16.456 -0.048 1.00 54.53 182 ASN A O 1
ATOM 1426 N N . GLY A 1 183 ? -23.765 -15.625 -1.190 1.00 62.41 183 GLY A N 1
ATOM 1427 C CA . GLY A 1 183 ? -23.480 -14.568 -0.216 1.00 62.41 183 GLY A CA 1
ATOM 1428 C C . GLY A 1 183 ? -24.650 -13.595 -0.010 1.00 62.41 183 GLY A C 1
ATOM 1429 O O . GLY A 1 183 ? -25.433 -13.330 -0.926 1.00 62.41 183 GLY A O 1
ATOM 1430 N N . LYS A 1 184 ? -24.770 -13.042 1.202 1.00 68.75 184 LYS A N 1
ATOM 1431 C CA . LYS A 1 184 ? -25.651 -11.895 1.472 1.00 68.75 184 LYS A CA 1
ATOM 1432 C C . LYS A 1 184 ? -25.020 -10.629 0.885 1.00 68.75 184 LYS A C 1
ATOM 1434 O O . LYS A 1 184 ? -23.794 -10.518 0.848 1.00 68.75 184 LYS A O 1
ATOM 1439 N N . MET A 1 185 ? -25.859 -9.693 0.440 1.00 78.44 185 MET A N 1
ATOM 1440 C CA . MET A 1 185 ? -25.415 -8.348 0.054 1.00 78.44 185 MET A CA 1
ATOM 1441 C C . MET A 1 185 ? -24.678 -7.708 1.230 1.00 78.44 185 MET A C 1
ATOM 1443 O O . MET A 1 185 ? -25.155 -7.795 2.366 1.00 78.44 185 MET A O 1
ATOM 1447 N N . ILE A 1 186 ? -23.528 -7.089 0.973 1.00 83.56 186 ILE A N 1
ATOM 1448 C CA . ILE A 1 186 ? -22.781 -6.389 2.019 1.00 83.56 186 ILE A CA 1
ATOM 1449 C C . ILE A 1 186 ? -23.457 -5.042 2.264 1.00 83.56 186 ILE A C 1
ATOM 1451 O O . ILE A 1 186 ? -23.546 -4.209 1.363 1.00 83.56 186 ILE A O 1
ATOM 1455 N N . THR A 1 187 ? -23.926 -4.833 3.489 1.00 86.06 187 THR A N 1
ATOM 1456 C CA . THR A 1 187 ? -24.575 -3.595 3.928 1.00 86.06 187 THR A CA 1
ATOM 1457 C C . THR A 1 187 ? -23.838 -3.001 5.120 1.00 86.06 187 THR A C 1
ATOM 1459 O O . THR A 1 187 ? -23.050 -3.686 5.779 1.00 86.06 187 THR A O 1
ATOM 1462 N N . LYS A 1 188 ? -24.135 -1.743 5.451 1.00 87.00 188 LYS A N 1
ATOM 1463 C CA . LYS A 1 188 ? -23.576 -1.076 6.631 1.00 87.00 188 LYS A CA 1
ATOM 1464 C C . LYS A 1 188 ? -23.842 -1.868 7.919 1.00 87.00 188 LYS A C 1
ATOM 1466 O O . LYS A 1 188 ? -23.002 -1.893 8.813 1.00 87.00 188 LYS A O 1
ATOM 1471 N N . GLU A 1 189 ? -24.990 -2.537 8.005 1.00 88.44 189 GLU A N 1
ATOM 1472 C CA . GLU A 1 189 ? -25.423 -3.310 9.172 1.00 88.44 189 GLU A CA 1
ATOM 1473 C C . GLU A 1 189 ? -24.649 -4.624 9.323 1.00 88.44 189 GLU A C 1
ATOM 1475 O O . GLU A 1 189 ? -24.512 -5.121 10.438 1.00 88.44 189 GLU A O 1
ATOM 1480 N N . ASN A 1 190 ? -24.144 -5.201 8.224 1.00 88.69 190 ASN A N 1
ATOM 1481 C CA . ASN A 1 190 ? -23.514 -6.523 8.243 1.00 88.69 190 ASN A CA 1
ATOM 1482 C C . ASN A 1 190 ? -22.019 -6.535 7.887 1.00 88.69 190 ASN A C 1
ATOM 1484 O O . ASN A 1 190 ? -21.367 -7.553 8.118 1.00 88.69 190 ASN A O 1
ATOM 1488 N N . VAL A 1 191 ? -21.450 -5.428 7.391 1.00 88.75 191 VAL A N 1
ATOM 1489 C CA . VAL A 1 191 ? -20.027 -5.338 7.011 1.00 88.75 191 VAL A CA 1
ATOM 1490 C C . VAL A 1 191 ? -19.095 -5.667 8.182 1.00 88.75 191 VAL A C 1
ATOM 1492 O O . VAL A 1 191 ? -18.048 -6.280 7.988 1.00 88.75 191 VAL A O 1
ATOM 1495 N N . GLY A 1 192 ? -19.508 -5.356 9.416 1.00 90.25 192 GLY A N 1
ATOM 1496 C CA . GLY A 1 192 ? -18.753 -5.671 10.630 1.00 90.25 192 GLY A CA 1
ATOM 1497 C C . GLY A 1 192 ? -18.514 -7.169 10.863 1.00 90.25 192 GLY A C 1
ATOM 1498 O O . GLY A 1 192 ? -17.539 -7.514 11.527 1.00 90.25 192 GLY A O 1
ATOM 1499 N N . ASN A 1 193 ? -19.335 -8.051 10.277 1.00 90.06 193 ASN A N 1
ATOM 1500 C CA . ASN A 1 193 ? -19.179 -9.510 10.373 1.00 90.06 193 ASN A CA 1
ATOM 1501 C C . ASN A 1 193 ? -17.966 -10.036 9.592 1.00 90.06 193 ASN A C 1
ATOM 1503 O O . ASN A 1 193 ? -17.552 -11.175 9.793 1.00 90.06 193 ASN A O 1
ATOM 1507 N N . TYR A 1 194 ? -17.409 -9.217 8.700 1.00 89.50 194 TYR A N 1
ATOM 1508 C CA . TYR A 1 194 ? -16.227 -9.542 7.904 1.00 89.50 194 TYR A CA 1
ATOM 1509 C C . TYR A 1 194 ? -14.971 -8.829 8.415 1.00 89.50 194 TYR A C 1
ATOM 1511 O O . TYR A 1 194 ? -13.959 -8.800 7.719 1.00 89.50 194 TYR A O 1
ATOM 1519 N N . VAL A 1 195 ? -15.043 -8.213 9.598 1.00 92.25 195 VAL A N 1
ATOM 1520 C CA . VAL A 1 195 ? -13.934 -7.486 10.216 1.00 92.25 195 VAL A CA 1
ATOM 1521 C C . VAL A 1 195 ? -13.578 -8.153 11.534 1.00 92.25 195 VAL A C 1
ATOM 1523 O O . VAL A 1 195 ? -14.357 -8.090 12.491 1.00 92.25 195 VAL A O 1
ATOM 1526 N N . HIS A 1 196 ? -12.379 -8.718 11.615 1.00 94.44 196 HIS A N 1
ATOM 1527 C CA . HIS A 1 196 ? -11.911 -9.453 12.792 1.00 94.44 196 HIS A CA 1
ATOM 1528 C C . HIS A 1 196 ? -10.833 -8.666 13.520 1.00 94.44 196 HIS A C 1
ATOM 1530 O O . HIS A 1 196 ? -9.972 -8.063 12.881 1.00 94.44 196 HIS A O 1
ATOM 1536 N N . GLU A 1 197 ? -10.882 -8.661 14.847 1.00 95.69 197 GLU A N 1
ATOM 1537 C CA . GLU A 1 197 ? -9.886 -7.971 15.671 1.00 95.69 197 GLU A CA 1
ATOM 1538 C C . GLU A 1 197 ? -8.532 -8.688 15.600 1.00 95.69 197 GLU A C 1
ATOM 1540 O O . GLU A 1 197 ? -8.463 -9.909 15.453 1.00 95.69 197 GLU A O 1
ATOM 1545 N N . VAL A 1 198 ? -7.450 -7.920 15.695 1.00 93.25 198 VAL A N 1
ATOM 1546 C CA . VAL A 1 198 ? -6.089 -8.428 15.882 1.00 93.25 198 VAL A CA 1
ATOM 1547 C C . VAL A 1 198 ? -5.670 -8.056 17.302 1.00 93.25 198 VAL A C 1
ATOM 1549 O O . VAL A 1 198 ? -5.428 -6.882 17.575 1.00 93.25 198 VAL A O 1
ATOM 1552 N N . ASP A 1 199 ? -5.627 -9.048 18.194 1.00 87.31 199 ASP A N 1
ATOM 1553 C CA . ASP A 1 199 ? -5.284 -8.884 19.612 1.00 87.31 199 ASP A CA 1
ATOM 1554 C C . ASP A 1 199 ? -4.196 -9.907 20.034 1.00 87.31 199 ASP A C 1
ATOM 1556 O O . ASP A 1 199 ? -4.435 -11.115 19.923 1.00 87.31 199 ASP A O 1
ATOM 1560 N N . PRO A 1 200 ? -2.997 -9.463 20.470 1.00 87.81 200 PRO A N 1
ATOM 1561 C CA . PRO A 1 200 ? -2.562 -8.066 20.474 1.00 87.81 200 PRO A CA 1
ATOM 1562 C C . PRO A 1 200 ? -2.406 -7.521 19.041 1.00 87.81 200 PRO A C 1
ATOM 1564 O O . PRO A 1 200 ? -2.173 -8.304 18.116 1.00 87.81 200 PRO A O 1
ATOM 1567 N N . PRO A 1 201 ? -2.494 -6.192 18.833 1.00 90.19 201 PRO A N 1
ATOM 1568 C CA . PRO A 1 201 ? -2.220 -5.578 17.537 1.00 90.19 201 PRO A CA 1
ATOM 1569 C C . PRO A 1 201 ? -0.840 -5.962 16.997 1.00 90.19 201 PRO A C 1
ATOM 1571 O O . PRO A 1 201 ? 0.131 -6.022 17.755 1.00 90.19 201 PRO A O 1
ATOM 1574 N N . ASN A 1 202 ? -0.720 -6.127 15.679 1.00 87.56 202 ASN A N 1
ATOM 1575 C CA . ASN A 1 202 ? 0.593 -6.274 15.051 1.00 87.56 202 ASN A CA 1
ATOM 1576 C C . ASN A 1 202 ? 1.230 -4.882 14.968 1.00 87.56 202 ASN A C 1
ATOM 1578 O O . ASN A 1 202 ? 0.719 -4.015 14.257 1.00 87.56 202 ASN A O 1
ATOM 1582 N N . GLN A 1 203 ? 2.316 -4.660 15.705 1.00 87.81 203 GLN A N 1
ATOM 1583 C CA . GLN A 1 203 ? 2.993 -3.364 15.788 1.00 87.81 203 GLN A CA 1
ATOM 1584 C C . GLN A 1 203 ? 4.309 -3.363 15.010 1.00 87.81 203 GLN A C 1
ATOM 1586 O O . GLN A 1 203 ? 4.895 -4.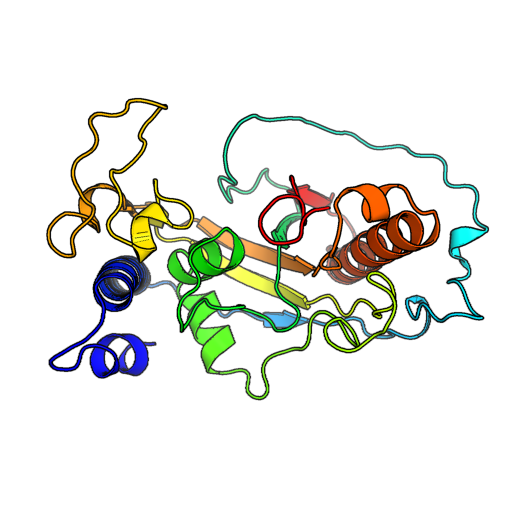419 14.785 1.00 87.81 203 GLN A O 1
ATOM 1591 N N . GLY A 1 204 ? 4.785 -2.170 14.641 1.00 91.88 204 GLY A N 1
ATOM 1592 C CA . GLY A 1 204 ? 6.104 -2.009 14.024 1.00 91.88 204 GLY A CA 1
ATOM 1593 C C . GLY A 1 204 ? 6.185 -2.546 12.595 1.00 91.88 204 GLY A C 1
ATOM 1594 O O . GLY A 1 204 ? 7.238 -3.007 12.178 1.00 91.88 204 GLY A O 1
ATOM 1595 N N . ILE A 1 205 ? 5.073 -2.541 11.859 1.00 95.62 205 ILE A N 1
ATOM 1596 C CA . ILE A 1 205 ? 5.024 -3.048 10.487 1.00 95.62 205 ILE A CA 1
ATOM 1597 C C . ILE A 1 205 ? 5.694 -2.032 9.560 1.00 95.62 205 ILE A C 1
ATOM 1599 O O . ILE A 1 205 ? 5.322 -0.855 9.566 1.00 95.62 205 ILE A O 1
ATOM 1603 N N . ASN A 1 206 ? 6.625 -2.503 8.729 1.00 97.25 206 ASN A N 1
ATOM 1604 C CA . ASN A 1 206 ? 7.232 -1.703 7.669 1.00 97.25 206 ASN A CA 1
ATOM 1605 C C . ASN A 1 206 ? 6.522 -1.976 6.343 1.00 97.25 206 ASN A C 1
ATOM 1607 O O . ASN A 1 206 ? 6.305 -3.130 5.963 1.00 97.25 206 ASN A O 1
ATOM 1611 N N . ILE A 1 207 ? 6.152 -0.913 5.639 1.00 98.06 207 ILE A N 1
ATOM 1612 C CA . ILE A 1 207 ? 5.361 -0.972 4.414 1.00 98.06 207 ILE A CA 1
ATOM 1613 C C . ILE A 1 207 ? 6.101 -0.239 3.309 1.00 98.06 207 ILE A C 1
ATOM 1615 O O . ILE A 1 207 ? 6.355 0.957 3.419 1.00 98.06 207 ILE A O 1
ATOM 1619 N N . LEU A 1 208 ? 6.402 -0.941 2.225 1.00 98.50 208 LEU A N 1
ATOM 1620 C CA . LEU A 1 208 ? 7.055 -0.386 1.051 1.00 98.50 208 LEU A CA 1
ATOM 1621 C C . LEU A 1 208 ? 6.034 -0.193 -0.072 1.00 98.50 208 LEU A C 1
ATOM 1623 O O . LEU A 1 208 ? 5.662 -1.149 -0.750 1.00 98.50 208 LEU A O 1
ATOM 1627 N N . ALA A 1 209 ? 5.611 1.046 -0.288 1.00 98.31 209 ALA A N 1
ATOM 1628 C CA . ALA A 1 209 ? 4.742 1.428 -1.389 1.00 98.31 209 ALA A CA 1
ATOM 1629 C C . ALA A 1 209 ? 5.536 1.537 -2.695 1.00 98.31 209 ALA A C 1
ATOM 1631 O O . ALA A 1 209 ? 6.433 2.377 -2.830 1.00 98.31 209 ALA A O 1
ATOM 1632 N N . ILE A 1 210 ? 5.173 0.698 -3.668 1.00 97.50 210 ILE A N 1
ATOM 1633 C CA . ILE A 1 210 ? 5.669 0.749 -5.047 1.00 97.50 210 ILE A CA 1
ATOM 1634 C C . ILE A 1 210 ? 4.500 0.685 -6.026 1.00 97.50 210 ILE A C 1
ATOM 1636 O O . ILE A 1 210 ? 3.558 -0.082 -5.844 1.00 97.50 210 ILE A O 1
ATOM 1640 N N . ALA A 1 211 ? 4.584 1.472 -7.095 1.00 95.38 211 ALA A N 1
ATOM 1641 C CA . ALA A 1 211 ? 3.525 1.577 -8.087 1.00 95.38 211 ALA A CA 1
ATOM 1642 C C . ALA A 1 211 ? 3.979 0.995 -9.429 1.00 95.38 211 ALA A C 1
ATOM 1644 O O . ALA A 1 211 ? 4.835 1.560 -10.122 1.00 95.38 211 ALA A O 1
ATOM 1645 N N . ALA A 1 212 ? 3.381 -0.139 -9.798 1.00 93.44 212 ALA A N 1
ATOM 1646 C CA . ALA A 1 212 ? 3.529 -0.718 -11.129 1.00 93.44 212 ALA A CA 1
ATOM 1647 C C . ALA A 1 212 ? 2.912 0.205 -12.199 1.00 93.44 212 ALA A C 1
ATOM 1649 O O . ALA A 1 212 ? 1.969 0.947 -11.900 1.00 93.44 212 ALA A O 1
ATOM 1650 N N . PRO A 1 213 ? 3.404 0.170 -13.451 1.00 90.50 213 PRO A N 1
ATOM 1651 C CA . PRO A 1 213 ? 2.714 0.821 -14.555 1.00 90.50 213 PRO A CA 1
ATOM 1652 C C . PRO A 1 213 ? 1.307 0.236 -14.735 1.00 90.50 213 PRO A C 1
ATOM 1654 O O . PRO A 1 213 ? 1.049 -0.929 -14.430 1.00 90.50 213 PRO A O 1
ATOM 1657 N N . ARG A 1 214 ? 0.378 1.050 -15.240 1.00 89.19 214 ARG A N 1
ATOM 1658 C CA . ARG A 1 214 ? -0.953 0.582 -15.631 1.00 89.19 214 ARG A CA 1
ATOM 1659 C C . ARG A 1 214 ? -0.953 0.303 -17.124 1.00 89.19 214 ARG A C 1
ATOM 1661 O O . ARG A 1 214 ? -0.821 1.230 -17.917 1.00 89.19 214 ARG A O 1
ATOM 1668 N N . LEU A 1 215 ? -1.173 -0.951 -17.497 1.00 88.81 215 LEU A N 1
ATOM 1669 C CA . LEU A 1 215 ? -1.185 -1.356 -18.894 1.00 88.81 215 LEU A CA 1
ATOM 1670 C C . LEU A 1 215 ? -2.572 -1.172 -19.510 1.00 88.81 215 LEU A C 1
ATOM 1672 O O . LEU A 1 215 ? -3.603 -1.517 -18.917 1.00 88.81 215 LEU A O 1
ATOM 1676 N N . HIS A 1 216 ? -2.597 -0.639 -20.730 1.00 85.88 216 HIS A N 1
ATOM 1677 C CA . HIS A 1 216 ? -3.821 -0.545 -21.522 1.00 85.88 216 HIS A CA 1
ATOM 1678 C C . HIS A 1 216 ? -4.221 -1.911 -22.074 1.00 85.88 216 HIS A C 1
ATOM 1680 O O . HIS A 1 216 ? -5.409 -2.238 -22.103 1.00 85.88 216 HIS A O 1
ATOM 1686 N N . ARG A 1 217 ? -3.235 -2.716 -22.485 1.00 85.56 217 ARG A N 1
ATOM 1687 C CA . ARG A 1 217 ? -3.427 -4.088 -22.950 1.00 85.56 217 ARG A CA 1
ATOM 1688 C C . ARG A 1 217 ? -2.519 -5.012 -22.156 1.00 85.56 217 ARG A C 1
ATOM 1690 O O . ARG A 1 217 ? -1.343 -4.732 -21.967 1.00 85.56 217 ARG A O 1
ATOM 1697 N N . ASN A 1 218 ? -3.049 -6.160 -21.754 1.00 83.12 218 ASN A N 1
ATOM 1698 C CA . ASN A 1 218 ? -2.262 -7.198 -21.082 1.00 83.12 218 ASN A CA 1
ATOM 1699 C C . ASN A 1 218 ? -1.094 -7.721 -21.941 1.00 83.12 218 ASN A C 1
ATOM 1701 O O . ASN A 1 218 ? -0.142 -8.277 -21.415 1.00 83.12 218 ASN A O 1
ATOM 1705 N N . THR A 1 219 ? -1.142 -7.557 -23.264 1.00 86.56 219 THR A N 1
ATOM 1706 C CA . THR A 1 219 ? -0.041 -7.913 -24.166 1.00 86.56 219 THR A CA 1
ATOM 1707 C C . THR A 1 219 ? 1.189 -7.032 -23.977 1.00 86.56 219 THR A C 1
ATOM 1709 O O . THR A 1 219 ? 2.294 -7.477 -24.284 1.00 86.56 219 THR A O 1
ATOM 1712 N N . ASP A 1 220 ? 1.012 -5.814 -23.458 1.00 87.62 220 ASP A N 1
ATOM 1713 C CA . ASP A 1 220 ? 2.094 -4.845 -23.282 1.00 87.62 220 ASP A CA 1
ATOM 1714 C C . ASP A 1 220 ? 3.082 -5.310 -22.199 1.00 87.62 220 ASP A C 1
ATOM 1716 O O . ASP A 1 220 ? 4.261 -4.954 -22.257 1.00 87.62 220 ASP A O 1
ATOM 1720 N N . SER A 1 221 ? 2.654 -6.191 -21.280 1.00 87.75 221 SER A N 1
ATOM 1721 C CA . SER A 1 221 ? 3.503 -6.723 -20.202 1.00 87.75 221 SER A CA 1
ATOM 1722 C C . SER A 1 221 ? 4.668 -7.568 -20.709 1.00 87.75 221 SER A C 1
ATOM 1724 O O . SER A 1 221 ? 5.668 -7.745 -20.016 1.00 87.75 221 SER A O 1
ATOM 1726 N N . LYS A 1 222 ? 4.572 -8.057 -21.950 1.00 88.38 222 LYS A N 1
ATOM 1727 C CA . LYS A 1 222 ? 5.612 -8.856 -22.610 1.00 88.38 222 LYS A CA 1
ATOM 1728 C C . LYS A 1 222 ? 6.653 -8.009 -23.340 1.00 88.38 222 LYS A C 1
ATOM 1730 O O . LYS A 1 222 ? 7.620 -8.558 -23.863 1.00 88.38 222 LYS A O 1
ATOM 1735 N N . THR A 1 223 ? 6.454 -6.696 -23.428 1.00 89.06 223 THR A N 1
ATOM 1736 C CA . THR A 1 223 ? 7.424 -5.805 -24.068 1.00 89.06 223 THR A CA 1
ATOM 1737 C C . THR A 1 223 ? 8.657 -5.646 -23.182 1.00 89.06 223 THR A C 1
ATOM 1739 O O . THR A 1 223 ? 8.559 -5.592 -21.956 1.00 89.06 223 THR A O 1
ATOM 1742 N N . LEU A 1 224 ? 9.839 -5.536 -23.796 1.00 86.12 224 LEU A N 1
ATOM 1743 C CA . LEU A 1 224 ? 11.084 -5.311 -23.052 1.00 86.12 224 LEU A CA 1
ATOM 1744 C C . LEU A 1 224 ? 11.028 -4.021 -22.220 1.00 86.12 224 LEU A C 1
ATOM 1746 O O . LEU A 1 224 ? 11.584 -3.968 -21.127 1.00 86.12 224 LEU A O 1
ATOM 1750 N N . GLU A 1 225 ? 10.346 -2.994 -22.726 1.00 86.19 225 GLU A N 1
ATOM 1751 C CA . GLU A 1 225 ? 10.131 -1.729 -22.024 1.00 86.19 225 GLU A CA 1
ATOM 1752 C C . GLU A 1 225 ? 9.347 -1.932 -20.723 1.00 86.19 225 GLU A C 1
ATOM 1754 O O . GLU A 1 225 ? 9.798 -1.487 -19.669 1.00 86.19 225 GLU A O 1
ATOM 1759 N N . CYS A 1 226 ? 8.243 -2.687 -20.762 1.00 87.69 226 CYS A N 1
ATOM 1760 C CA . CYS A 1 226 ? 7.467 -3.004 -19.565 1.00 87.69 226 CYS A CA 1
ATOM 1761 C C . CYS A 1 226 ? 8.244 -3.848 -18.563 1.00 87.69 226 CYS A C 1
ATOM 1763 O O . CYS A 1 226 ? 8.198 -3.582 -17.362 1.00 87.69 226 CYS A O 1
ATOM 1765 N N . VAL A 1 227 ? 8.983 -4.850 -19.041 1.00 88.50 227 VAL A N 1
ATOM 1766 C CA . VAL A 1 227 ? 9.809 -5.696 -18.172 1.00 88.50 227 VAL A CA 1
ATOM 1767 C C . VAL A 1 227 ? 10.881 -4.859 -17.470 1.00 88.50 227 VAL A C 1
ATOM 1769 O O . VAL A 1 227 ? 11.050 -4.983 -16.257 1.00 88.50 227 VAL A O 1
ATOM 1772 N N . LYS A 1 228 ? 11.566 -3.964 -18.196 1.00 88.50 228 LYS A N 1
ATOM 1773 C CA . LYS A 1 228 ? 12.544 -3.032 -17.613 1.00 88.50 228 LYS A CA 1
ATOM 1774 C C . LYS A 1 228 ? 11.898 -2.086 -16.606 1.00 88.50 228 LYS A C 1
ATOM 1776 O O . LYS A 1 228 ? 12.460 -1.862 -15.540 1.00 88.50 228 LYS A O 1
ATOM 1781 N N . ASP A 1 229 ? 10.727 -1.546 -16.915 1.00 89.31 229 ASP A N 1
ATOM 1782 C CA . ASP A 1 229 ? 10.016 -0.626 -16.029 1.00 89.31 229 ASP A CA 1
ATOM 1783 C C . ASP A 1 229 ? 9.575 -1.306 -14.719 1.00 89.31 229 ASP A C 1
ATOM 1785 O O . ASP A 1 229 ? 9.849 -0.809 -13.623 1.00 89.31 229 ASP A O 1
ATOM 1789 N N . LEU A 1 230 ? 8.976 -2.497 -14.807 1.00 91.50 230 LEU A N 1
ATOM 1790 C CA . LEU A 1 230 ? 8.611 -3.308 -13.641 1.00 91.50 230 LEU A CA 1
ATOM 1791 C C . LEU A 1 230 ? 9.838 -3.692 -12.809 1.00 91.50 230 LEU A C 1
ATOM 1793 O O . LEU A 1 230 ? 9.807 -3.571 -11.582 1.00 91.50 230 LEU A O 1
ATOM 1797 N N . PHE A 1 231 ? 10.929 -4.098 -13.465 1.00 91.88 231 PHE A N 1
ATOM 1798 C CA . PHE A 1 231 ? 12.187 -4.400 -12.789 1.00 91.88 231 PHE A CA 1
ATOM 1799 C C . PHE A 1 231 ? 12.733 -3.174 -12.050 1.00 91.88 231 PHE A C 1
ATOM 1801 O O . PHE A 1 231 ? 12.987 -3.260 -10.853 1.00 91.88 231 PHE A O 1
ATOM 1808 N N . ASN A 1 232 ? 12.853 -2.024 -12.723 1.00 92.31 232 ASN A N 1
ATOM 1809 C CA . ASN A 1 232 ? 13.315 -0.767 -12.122 1.00 92.31 232 ASN A CA 1
ATOM 1810 C C . ASN A 1 232 ? 12.418 -0.349 -10.946 1.00 92.31 232 ASN A C 1
ATOM 1812 O O . ASN A 1 232 ? 12.911 0.083 -9.909 1.00 92.31 232 ASN A O 1
ATOM 1816 N N . THR A 1 233 ? 11.102 -0.542 -11.068 1.00 94.00 233 THR A N 1
ATOM 181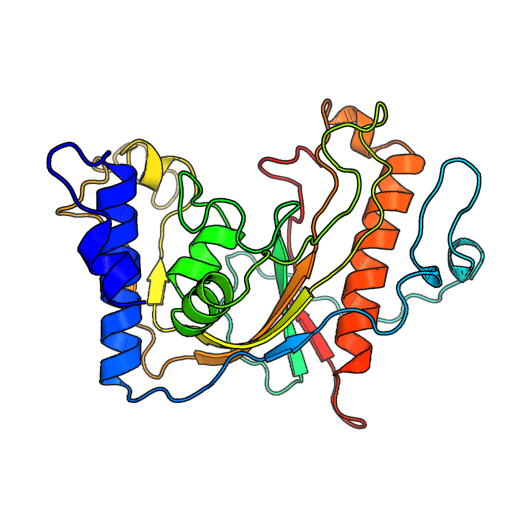7 C CA . THR A 1 233 ? 10.133 -0.251 -10.004 1.00 94.00 233 THR A CA 1
ATOM 1818 C C . THR A 1 233 ? 10.395 -1.084 -8.750 1.00 94.00 233 THR A C 1
ATOM 1820 O O . THR A 1 233 ? 10.495 -0.528 -7.654 1.00 94.00 233 THR A O 1
ATOM 1823 N N . ALA A 1 234 ? 10.542 -2.403 -8.896 1.00 95.06 234 ALA A N 1
ATOM 1824 C CA . ALA A 1 234 ? 10.861 -3.282 -7.774 1.00 95.06 234 ALA A CA 1
ATOM 1825 C C . ALA A 1 234 ? 12.261 -2.990 -7.210 1.00 95.06 234 ALA A C 1
ATOM 1827 O O . ALA A 1 234 ? 12.428 -2.875 -5.998 1.00 95.06 234 ALA A O 1
ATOM 1828 N N . TYR A 1 235 ? 13.249 -2.802 -8.088 1.00 94.31 235 TYR A N 1
ATOM 1829 C CA . TYR A 1 235 ? 14.635 -2.534 -7.718 1.00 94.31 235 TYR A CA 1
ATOM 1830 C C . TYR A 1 235 ? 14.772 -1.241 -6.906 1.00 94.31 235 TYR A C 1
ATOM 1832 O O . TYR A 1 235 ? 15.369 -1.256 -5.833 1.00 94.31 235 TYR A O 1
ATOM 1840 N N . ALA A 1 236 ? 14.158 -0.142 -7.357 1.00 95.50 236 ALA A N 1
ATOM 1841 C CA . ALA A 1 236 ? 14.127 1.124 -6.630 1.00 95.50 236 ALA A CA 1
ATOM 1842 C C . ALA A 1 236 ? 13.489 0.966 -5.242 1.00 95.50 236 ALA A C 1
ATOM 1844 O O . ALA A 1 236 ? 14.029 1.455 -4.249 1.00 95.50 236 ALA A O 1
ATOM 1845 N N . GLY A 1 237 ? 12.363 0.248 -5.155 1.00 97.00 237 GLY A N 1
ATOM 1846 C CA . GLY A 1 237 ? 11.705 -0.036 -3.880 1.00 97.00 237 GLY A CA 1
ATOM 1847 C C . GLY A 1 237 ? 12.592 -0.820 -2.917 1.00 97.00 237 GLY A C 1
ATOM 1848 O O . GLY A 1 237 ? 12.731 -0.450 -1.753 1.00 97.00 237 GLY A O 1
ATOM 1849 N N . PHE A 1 238 ? 13.234 -1.884 -3.394 1.00 95.50 238 PHE A N 1
ATOM 1850 C CA . PHE A 1 238 ? 14.099 -2.713 -2.554 1.00 95.50 238 PHE A CA 1
ATOM 1851 C C . PHE A 1 238 ? 15.401 -2.004 -2.190 1.00 95.50 238 PHE A C 1
ATOM 1853 O O . PHE A 1 238 ? 15.924 -2.221 -1.099 1.00 95.50 238 PHE A O 1
ATOM 1860 N N . ALA A 1 239 ? 15.895 -1.109 -3.045 1.00 94.81 239 ALA A N 1
ATOM 1861 C CA . ALA A 1 239 ? 17.005 -0.233 -2.709 1.00 94.81 239 ALA A CA 1
ATOM 1862 C C . ALA A 1 239 ? 16.637 0.742 -1.582 1.00 94.81 239 ALA A C 1
ATOM 1864 O O . ALA A 1 239 ? 17.433 0.907 -0.660 1.00 94.81 239 ALA A O 1
ATOM 1865 N N . LEU A 1 240 ? 15.428 1.322 -1.600 1.00 97.12 240 LEU A N 1
ATOM 1866 C CA . LEU A 1 240 ? 14.929 2.125 -0.479 1.00 97.12 240 LEU A CA 1
ATOM 1867 C C . LEU A 1 240 ? 14.836 1.286 0.797 1.00 97.12 240 LEU A C 1
ATOM 1869 O O . LEU A 1 240 ? 15.375 1.687 1.820 1.00 97.12 240 LEU A O 1
ATOM 1873 N N . ALA A 1 241 ? 14.224 0.099 0.737 1.00 96.12 241 ALA A N 1
ATOM 1874 C CA . ALA A 1 241 ? 14.159 -0.789 1.898 1.00 96.12 241 ALA A CA 1
ATOM 1875 C C . ALA A 1 241 ? 15.561 -1.076 2.457 1.00 96.12 241 ALA A C 1
ATOM 1877 O O . ALA A 1 241 ? 15.779 -0.959 3.657 1.00 96.12 241 ALA A O 1
ATOM 1878 N N . LYS A 1 242 ? 16.536 -1.357 1.581 1.00 93.81 242 LYS A N 1
ATOM 1879 C CA . LYS A 1 242 ? 17.930 -1.626 1.952 1.00 93.81 242 LYS A CA 1
ATOM 1880 C C . LYS A 1 242 ? 18.606 -0.473 2.696 1.00 93.81 242 LYS A C 1
ATOM 1882 O O . LYS A 1 242 ? 19.424 -0.746 3.566 1.00 93.81 242 LYS A O 1
ATOM 1887 N N . GLN A 1 243 ? 18.268 0.783 2.396 1.00 94.69 243 GLN A N 1
ATOM 1888 C CA . GLN A 1 243 ? 18.803 1.954 3.110 1.00 94.69 243 GLN A CA 1
ATOM 1889 C C . GLN A 1 243 ? 18.363 2.011 4.582 1.00 94.69 243 GLN A C 1
ATOM 1891 O O . GLN A 1 243 ? 19.009 2.690 5.375 1.00 94.69 243 GLN A O 1
ATOM 1896 N N . HIS A 1 244 ? 17.292 1.297 4.937 1.00 95.00 244 HIS A N 1
ATOM 1897 C CA . HIS A 1 244 ? 16.675 1.311 6.265 1.00 95.00 244 HIS A CA 1
ATOM 1898 C C . HIS A 1 244 ? 16.846 0.000 7.047 1.00 95.00 244 HIS A C 1
ATOM 1900 O O . HIS A 1 244 ? 16.481 -0.060 8.219 1.00 95.00 244 HIS A O 1
ATOM 1906 N N . ILE A 1 245 ? 17.436 -1.041 6.446 1.00 92.94 245 ILE A N 1
ATOM 1907 C CA . ILE A 1 245 ? 17.747 -2.284 7.166 1.00 92.94 245 ILE A CA 1
ATOM 1908 C C . ILE A 1 245 ? 18.851 -1.990 8.200 1.00 92.94 245 ILE A C 1
ATOM 1910 O O . ILE A 1 245 ? 19.919 -1.504 7.816 1.00 92.94 245 ILE A O 1
ATOM 1914 N N . PRO A 1 246 ? 18.663 -2.323 9.490 1.00 91.44 246 PRO A N 1
ATOM 1915 C CA . PRO A 1 246 ? 19.732 -2.231 10.483 1.00 91.44 246 PRO A CA 1
ATOM 1916 C C . PRO A 1 246 ? 20.938 -3.103 10.096 1.00 91.44 246 PRO A C 1
ATOM 1918 O O . PRO A 1 246 ? 20.751 -4.223 9.629 1.00 91.44 246 PRO A O 1
ATOM 1921 N N . THR A 1 247 ? 22.165 -2.624 10.344 1.00 81.62 247 THR A N 1
ATOM 1922 C CA . THR A 1 247 ? 23.458 -3.144 9.828 1.00 81.62 247 THR A CA 1
ATOM 1923 C C . THR A 1 247 ? 23.733 -4.652 10.006 1.00 81.62 247 THR A C 1
ATOM 1925 O O . THR A 1 247 ? 24.651 -5.181 9.390 1.00 81.62 247 THR A O 1
ATOM 1928 N N . GLU A 1 248 ? 22.934 -5.386 10.778 1.00 81.75 248 GLU A N 1
ATOM 1929 C CA . GLU A 1 248 ? 23.134 -6.813 11.073 1.00 81.75 248 GLU A CA 1
ATOM 1930 C C . GLU A 1 248 ? 21.858 -7.659 10.923 1.00 81.75 248 GLU A C 1
ATOM 1932 O O . GLU A 1 248 ? 21.836 -8.839 11.274 1.00 81.75 248 GLU A O 1
ATOM 1937 N N . GLN A 1 249 ? 20.771 -7.081 10.406 1.00 84.81 249 GLN A N 1
ATOM 1938 C CA . GLN A 1 249 ? 19.504 -7.789 10.260 1.00 84.81 249 GLN A CA 1
ATOM 1939 C C . GLN A 1 249 ? 19.321 -8.345 8.852 1.00 84.81 249 GLN A C 1
ATOM 1941 O O . GLN A 1 249 ? 19.557 -7.678 7.845 1.00 84.81 249 GLN A O 1
ATOM 1946 N N . GLN A 1 250 ? 18.829 -9.582 8.780 1.00 85.75 250 GLN A N 1
ATOM 1947 C CA . GLN A 1 250 ? 18.252 -10.089 7.543 1.00 85.75 250 GLN A CA 1
ATOM 1948 C C . GLN A 1 250 ? 16.937 -9.358 7.270 1.00 85.75 250 GLN A C 1
ATOM 1950 O O . GLN A 1 250 ? 16.150 -9.108 8.186 1.00 85.75 250 GLN A O 1
ATOM 1955 N N . CYS A 1 251 ? 16.705 -9.035 6.002 1.00 89.75 251 CYS A N 1
ATOM 1956 C CA . CYS A 1 251 ? 15.460 -8.442 5.541 1.00 89.75 251 CYS A CA 1
ATOM 1957 C C . CYS A 1 251 ? 14.648 -9.473 4.767 1.00 89.75 251 CYS A C 1
ATOM 1959 O O . CYS A 1 251 ? 15.186 -10.188 3.918 1.00 89.75 251 CYS A O 1
ATOM 1961 N N . MET A 1 252 ? 13.352 -9.528 5.061 1.00 91.94 252 MET A N 1
ATOM 1962 C CA . MET A 1 252 ? 12.387 -10.334 4.328 1.00 91.94 252 MET A CA 1
ATOM 1963 C C . MET A 1 252 ? 11.411 -9.399 3.623 1.00 91.94 252 MET A C 1
ATOM 1965 O O . MET A 1 252 ? 10.695 -8.632 4.268 1.00 91.94 252 MET A O 1
ATOM 1969 N N . ILE A 1 253 ? 11.366 -9.474 2.294 1.00 94.06 253 ILE A N 1
ATOM 1970 C CA . ILE A 1 253 ? 10.373 -8.748 1.504 1.00 94.06 253 ILE A CA 1
ATOM 1971 C C . ILE A 1 253 ? 9.147 -9.641 1.309 1.00 94.06 253 ILE A C 1
ATOM 1973 O O . ILE A 1 253 ? 9.203 -10.654 0.613 1.00 94.06 253 ILE A O 1
ATOM 1977 N N . HIS A 1 254 ? 8.014 -9.227 1.865 1.00 95.19 254 HIS A N 1
ATOM 1978 C CA . HIS A 1 254 ? 6.713 -9.855 1.654 1.00 95.19 254 HIS A CA 1
ATOM 1979 C C . HIS A 1 254 ? 6.021 -9.173 0.479 1.00 95.19 254 HIS A C 1
ATOM 1981 O O . HIS A 1 254 ? 5.556 -8.039 0.595 1.00 95.19 254 HIS A O 1
ATOM 1987 N N . SER A 1 255 ? 5.963 -9.861 -0.659 1.00 95.38 255 SER A N 1
ATOM 1988 C CA . SER A 1 255 ? 5.326 -9.360 -1.880 1.00 95.38 255 SER A CA 1
ATOM 1989 C C . SER A 1 255 ? 4.321 -10.370 -2.449 1.00 95.38 255 SER A C 1
ATOM 1991 O O . SER A 1 255 ? 4.061 -11.424 -1.869 1.00 95.38 255 SER A O 1
ATOM 1993 N N . GLY A 1 256 ? 3.734 -10.049 -3.598 1.00 93.75 256 GLY A N 1
ATOM 1994 C CA . GLY A 1 256 ? 2.742 -10.876 -4.271 1.00 93.75 256 GLY A CA 1
ATOM 1995 C C . GLY A 1 256 ? 2.475 -10.394 -5.692 1.00 93.75 256 GLY A C 1
ATOM 1996 O O . GLY A 1 256 ? 3.387 -10.009 -6.417 1.00 93.75 256 GLY A O 1
ATOM 1997 N N . LYS A 1 257 ? 1.203 -10.414 -6.098 1.00 93.19 257 LYS A N 1
ATOM 1998 C CA . LYS A 1 257 ? 0.758 -10.094 -7.464 1.00 93.19 257 LYS A CA 1
ATOM 1999 C C . LYS A 1 257 ? 0.709 -8.581 -7.740 1.00 93.19 257 LYS A C 1
ATOM 2001 O O . LYS A 1 257 ? -0.362 -8.036 -8.016 1.00 93.19 257 LYS A O 1
ATOM 2006 N N . LEU A 1 258 ? 1.856 -7.909 -7.630 1.00 93.38 258 LEU A N 1
ATOM 2007 C CA . LEU A 1 258 ? 2.007 -6.476 -7.893 1.00 93.38 258 LEU A CA 1
ATOM 2008 C C . LEU A 1 258 ? 1.493 -6.133 -9.300 1.00 93.38 258 LEU A C 1
ATOM 2010 O O . LEU A 1 258 ? 1.963 -6.683 -10.288 1.00 93.38 258 LEU A O 1
ATOM 2014 N N . GLY A 1 259 ? 0.529 -5.217 -9.397 1.00 91.69 259 GLY A N 1
ATOM 2015 C CA . GLY A 1 259 ? 0.028 -4.718 -10.683 1.00 91.69 259 GLY A CA 1
ATOM 2016 C C . GLY A 1 259 ? -0.843 -5.689 -11.503 1.00 91.69 259 GLY A C 1
ATOM 2017 O O . GLY A 1 259 ? -1.427 -5.262 -12.499 1.00 91.69 259 GLY A O 1
ATOM 2018 N N . CYS A 1 260 ? -1.012 -6.949 -11.089 1.00 91.94 260 CYS A N 1
ATOM 2019 C CA . CYS A 1 260 ? -1.762 -7.963 -11.853 1.00 91.94 260 CYS A CA 1
ATOM 2020 C C . CYS A 1 260 ? -3.295 -7.879 -11.700 1.00 91.94 260 CYS A C 1
ATOM 2022 O O . CYS A 1 260 ? -4.025 -8.709 -12.237 1.00 91.94 260 CYS A O 1
ATOM 2024 N N . GLY A 1 261 ? -3.792 -6.937 -10.894 1.00 89.88 261 GLY A N 1
ATOM 2025 C CA . GLY A 1 261 ? -5.221 -6.681 -10.700 1.00 89.88 261 GLY A CA 1
ATOM 2026 C C . GLY A 1 261 ? -5.705 -5.547 -11.599 1.00 89.88 261 GLY A C 1
ATOM 2027 O O . GLY A 1 261 ? -5.691 -5.646 -12.820 1.00 89.88 261 GLY A O 1
ATOM 2028 N N . ALA A 1 262 ? -6.080 -4.422 -10.988 1.00 87.06 262 ALA A N 1
ATOM 2029 C CA . ALA A 1 262 ? -6.600 -3.246 -11.692 1.00 87.06 262 ALA A CA 1
ATOM 2030 C C . ALA A 1 262 ? -5.639 -2.631 -12.737 1.00 87.06 262 ALA A C 1
ATOM 2032 O O . ALA A 1 262 ? -6.051 -1.759 -13.507 1.00 87.06 262 ALA A O 1
ATOM 2033 N N . PHE A 1 263 ? -4.358 -3.018 -12.721 1.00 89.75 263 PHE A N 1
ATOM 2034 C CA . PHE A 1 263 ? -3.302 -2.435 -13.552 1.00 89.75 263 PHE A CA 1
ATOM 2035 C C . PHE A 1 263 ? -2.895 -3.327 -14.738 1.00 89.75 263 PHE A C 1
ATOM 2037 O O . PHE A 1 263 ? -2.087 -2.886 -15.549 1.00 89.75 263 PHE A O 1
ATOM 2044 N N . ASN A 1 264 ? -3.498 -4.514 -14.888 1.00 89.44 264 ASN A N 1
ATOM 2045 C CA . ASN A 1 264 ? -3.355 -5.404 -16.049 1.00 89.44 264 ASN A CA 1
ATOM 2046 C C . ASN A 1 264 ? -1.920 -5.870 -16.388 1.00 89.44 264 ASN A C 1
ATOM 2048 O O . ASN A 1 264 ? -1.662 -6.159 -17.557 1.00 89.44 264 ASN A O 1
ATOM 2052 N N . ASN A 1 265 ? -1.008 -5.940 -15.411 1.00 87.81 265 ASN A N 1
ATOM 2053 C CA . ASN A 1 265 ? 0.345 -6.482 -15.624 1.00 87.81 265 ASN A CA 1
ATOM 2054 C C . ASN A 1 265 ? 0.352 -8.009 -15.729 1.00 87.81 265 ASN A C 1
ATOM 2056 O O . ASN A 1 265 ? -0.334 -8.653 -14.898 1.00 87.81 265 ASN A O 1
#

Secondary structure (DSSP, 8-state):
-HHHHHHT--TT--HHHHHHHHHHHHHHHHHHHTT--PPPEEEE-S--GGG---SS---GGGGS-----------SS-------SSEEEEEEE--SBTTTTTTTT--SHHHHHHHH-HHHHHHHHH-SSPPBSEESTTT-SSSS-PEE--EEEEEEEEEEEES--THHHHS--B--STT-TTPPBP-TTTGGGGEEEEEEEEEEEEEEEE-PPPPSSGGGGGSHHHHHHHHHHHHHHHHHHHHHS-TT--EEEE---TTSSTT--

Radius of gyration: 19.01 Å; Cα contacts (8 Å, |Δi|>4): 473; chains: 1; bounding box: 53×37×48 Å

Solvent-accessible surface area (backbone atoms only — not comparable to full-atom values): 15100 Å² total; per-residue (Å²): 96,67,66,66,59,67,68,67,70,53,96,82,54,52,68,29,56,47,33,50,41,55,48,37,50,53,18,39,52,45,38,58,73,71,63,67,78,65,63,54,48,80,45,62,60,93,72,58,73,70,53,44,44,54,100,89,43,74,38,74,70,79,76,55,88,76,82,91,79,81,90,84,86,86,75,93,79,76,89,80,77,67,77,84,87,50,52,48,35,35,57,33,59,26,37,49,34,61,54,62,31,48,93,58,95,40,41,43,74,38,20,46,49,37,40,22,13,46,44,42,39,36,47,57,72,71,41,79,77,61,56,59,17,28,45,57,71,84,80,52,98,46,60,45,68,38,28,55,36,31,37,39,36,38,30,27,36,36,26,36,49,66,81,72,66,36,62,31,59,53,70,29,36,49,44,62,70,88,81,43,94,78,37,61,65,44,39,67,90,52,46,65,82,40,50,44,80,37,84,77,54,41,66,64,39,28,36,38,31,33,31,60,54,48,40,90,45,62,73,52,50,76,36,70,62,33,46,50,42,50,48,49,30,52,49,48,33,51,52,44,52,58,78,69,53,58,100,87,57,60,72,43,79,48,73,77,77,68,30,49,62,101,19,34,78

pLDDT: mean 86.32, std 12.18, range [38.09, 98.5]

Mean predicted aligned error: 6.03 Å

Foldseek 3Di:
DVCLLPVQDDDPRAQLSLLLSLLLVVLVVLCVVLVPDWAKDKDWDPDLVLLADAPVDARPCVPDDDDDDDDDDDDPDDDPLADPPFAEEEEDLADQFQQHQLSHLDFARRNQLCSQFVNVVVVQVPDPPTDGQWAPQPPDPALFRIGGIKMKIWKTKGFKDFLDHDPQSRVQQFRPPPNDNPRGRDGSVCRVVRIGTDVVINTGRMYMYFYQRADPELVSCPDPRSVSRVVSRVVSSVVRVVVVGPPPTDYDYHYDDRCVPRRND

Sequence (265 aa):
MERFIDDKLGKGAKLWEQNKHVIFKKAYNLYKKHGCKAKVVGHQLTDSKPYLLTATQSPAYFQEVVNLSGRYDFKQGYYTYRGTGSYDVYVDFAANHLGGGALDEGFVQEEIMFATMPNAAEHLLSTSPKPTIRYGGRNVSSPCGGSPNPYLMEGAVRTITVDLYGGSVLRGEKAHRDGTRNGKMITKENVGNYVHEVDPPNQGINILAIAAPRLHRNTDSKTLECVKDLFNTAYAGFALAKQHIPTEQQCMIHSGKLGCGAFNN

Nearest PDB structures (foldseek):
  6hml-assembly1_A  TM=7.115E-01  e=1.173E-05  Homo sapiens
  4n9y-assembly1_A  TM=6.834E-01  e=1.600E-05  Mus musculus
  6hmm-assembly1_A  TM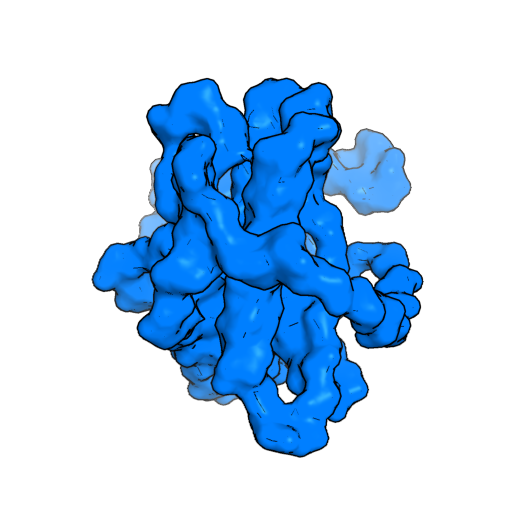=6.629E-01  e=8.084E-06  Homo sapiens
  6hmn-assembly1_A  TM=6.528E-01  e=8.602E-06  Homo sapiens
  4b1h-assembly1_A  TM=6.510E-01  e=2.629E-05  Homo sapiens